Protein AF-A0A366M4L7-F1 (afdb_monomer_lite)

pLDDT: mean 91.95, std 8.33, range [40.25, 98.56]

Sequence (262 aa):
MVAEARAGWAGPILVEPFSAADLPDIAEQADGVVVGAAWMQDFRLVRAAAKLGLPVIVQRGPAATLEEWLAIADYCVAEGNDQVALCECGSRTPMPGGGITLDLAMAREARDRTGRPVLVALGRDAELAGAAVAAGADGLMLAPDAEREVVAAAREAAVVVGAMVRREDPATVAEARQVIDRVDAALATLLERRAELAGVVQRLKPVGGFAGRDMERERSLVAAMARRAPVLGADRLAPVMNAVIEAGLHLAEERRAGPDGG

Foldseek 3Di:
DLVVVVVVDPDFFEEEDPDLVCQVVCLVRGQAYECDLVNLPVLVSLLSRLLSLHAYEYEHHQPDDLVSSVVSQVSSVVSPHNNYEYEFEAHFDPDPPGDGDTDLVSQLVSCVVPVHQYEYEPAQNLVCLLVNVLSPHPYYHYHPPHDPVSVVSSVLSNLQSNLVRPDDDDPDPVSVVVNVVSVVSNVVVVLVVLLVVLLVVQVVDPDHAPVRDDVVVLLVVLQVVCVVVVVCHSVNVSVVSVVSNNVSRVVNVVVCVDPVND

Organism: NCBI:txid2248750

Radius of gyration: 24.19 Å; chains: 1; bounding box: 52×41×70 Å

Secondary structure (DSSP, 8-state):
-HHHHHHH--S--EE--SSGGGHHHHHHH-SEEEE-TTTTT-HHHHHHHHTT-S-EEEEPPTT--HHHHHHHHHHHHHTT---EEEEE--EE---TT--EE--HHHHHHHHHHH-S-EEEEEET-GGGHHHHHHTT-SEEEE-TT--HHHHHHHHHHHHHHHHHH------SHHHHHHHHHHHHHHHHHHHHHHHHHHHHHHHHSSS-TGGG--HHHHHHHHHHHHHH-TTTHHHHHHHHHHHHHHHHHHHHHHHHHSTT--

Structure (mmCIF, N/CA/C/O backbone):
data_AF-A0A366M4L7-F1
#
_entry.id   AF-A0A366M4L7-F1
#
loop_
_atom_site.group_PDB
_atom_site.id
_atom_site.type_symbol
_atom_site.label_atom_id
_atom_site.label_alt_id
_atom_site.label_comp_id
_atom_site.label_asym_id
_atom_site.label_entity_id
_atom_site.label_seq_id
_atom_site.pdbx_PDB_ins_code
_atom_site.Cartn_x
_atom_site.Cartn_y
_atom_site.Cartn_z
_atom_site.occupancy
_atom_site.B_iso_or_equiv
_atom_site.auth_seq_id
_atom_site.auth_comp_id
_atom_site.auth_asym_id
_atom_site.auth_atom_id
_atom_site.pdbx_PDB_model_num
ATOM 1 N N . MET A 1 1 ? 16.158 -19.639 -9.116 1.00 74.56 1 MET A N 1
ATOM 2 C CA . MET A 1 1 ? 15.581 -18.510 -8.353 1.00 74.56 1 MET A CA 1
ATOM 3 C C . MET A 1 1 ? 14.085 -18.349 -8.594 1.00 74.56 1 MET A C 1
ATOM 5 O O . MET A 1 1 ? 13.354 -18.442 -7.623 1.00 74.56 1 MET A O 1
ATOM 9 N N . VAL A 1 2 ? 13.590 -18.178 -9.830 1.00 83.75 2 VAL A N 1
ATOM 10 C CA . VAL A 1 2 ? 12.136 -17.995 -10.065 1.00 83.75 2 VAL A CA 1
ATOM 11 C C . VAL A 1 2 ? 11.307 -19.207 -9.619 1.00 83.75 2 VAL A C 1
ATOM 13 O O . VAL A 1 2 ? 10.337 -19.045 -8.886 1.00 83.75 2 VAL A O 1
ATOM 16 N N . ALA A 1 3 ? 11.731 -20.425 -9.971 1.00 82.19 3 ALA A N 1
ATOM 17 C CA . ALA A 1 3 ? 11.062 -21.656 -9.531 1.00 82.19 3 ALA A CA 1
ATOM 18 C C . ALA A 1 3 ? 11.003 -21.808 -7.996 1.00 82.19 3 ALA A C 1
ATOM 20 O O . ALA A 1 3 ? 10.016 -22.295 -7.454 1.00 82.19 3 ALA A O 1
ATOM 21 N N . GLU A 1 4 ? 12.045 -21.357 -7.295 1.00 84.19 4 GLU A N 1
ATOM 22 C CA . GLU A 1 4 ? 12.111 -21.381 -5.831 1.00 84.19 4 GLU A CA 1
ATOM 23 C C . GLU A 1 4 ? 11.169 -20.338 -5.217 1.00 84.19 4 GLU A C 1
ATOM 25 O O . GLU A 1 4 ? 10.390 -20.665 -4.324 1.00 84.19 4 GLU A O 1
ATOM 30 N N . ALA A 1 5 ? 11.153 -19.115 -5.757 1.00 85.75 5 ALA A N 1
ATOM 31 C CA . ALA A 1 5 ? 10.211 -18.076 -5.346 1.00 85.75 5 ALA A CA 1
ATOM 32 C C . ALA A 1 5 ? 8.751 -18.520 -5.549 1.00 85.75 5 ALA A C 1
ATOM 34 O O . ALA A 1 5 ? 7.915 -18.322 -4.669 1.00 85.75 5 ALA A O 1
ATOM 35 N N . ARG A 1 6 ? 8.454 -19.204 -6.661 1.00 87.50 6 ARG A N 1
ATOM 36 C CA . ARG A 1 6 ? 7.111 -19.713 -6.981 1.00 87.50 6 ARG A CA 1
ATOM 37 C C . A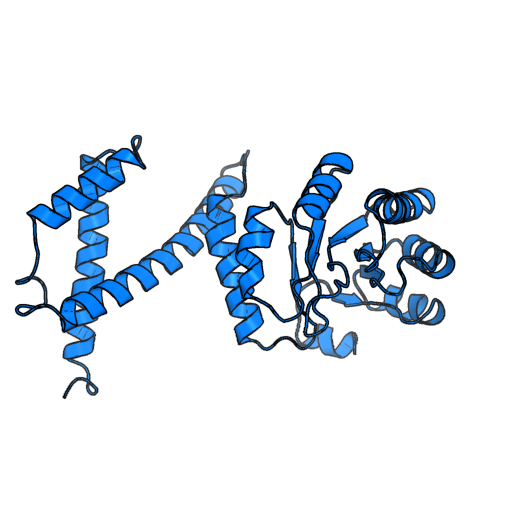RG A 1 6 ? 6.617 -20.784 -6.004 1.00 87.50 6 ARG A C 1
ATOM 39 O O . ARG A 1 6 ? 5.413 -20.923 -5.825 1.00 87.50 6 ARG A O 1
ATOM 46 N N . ALA A 1 7 ? 7.513 -21.503 -5.325 1.00 87.31 7 ALA A N 1
ATOM 47 C CA . ALA A 1 7 ? 7.128 -22.462 -4.287 1.00 87.31 7 ALA A CA 1
ATOM 48 C C . ALA A 1 7 ? 6.623 -21.782 -2.997 1.00 87.31 7 ALA A C 1
ATOM 50 O O . ALA A 1 7 ? 5.845 -22.381 -2.256 1.00 87.31 7 ALA A O 1
ATOM 51 N N . GLY A 1 8 ? 7.057 -20.545 -2.727 1.00 86.19 8 GLY A N 1
ATOM 52 C CA . GLY A 1 8 ? 6.710 -19.788 -1.519 1.00 86.19 8 GLY A CA 1
ATOM 53 C C . GLY A 1 8 ? 5.767 -18.601 -1.742 1.00 86.19 8 GLY A C 1
ATOM 54 O O . GLY A 1 8 ? 5.353 -17.974 -0.768 1.00 86.19 8 GLY A O 1
ATOM 55 N N . TRP A 1 9 ? 5.427 -18.275 -2.993 1.00 88.50 9 TRP A N 1
ATOM 56 C CA . TRP A 1 9 ? 4.662 -17.083 -3.357 1.00 88.50 9 TRP A CA 1
ATOM 57 C C . TRP A 1 9 ? 3.544 -17.410 -4.348 1.00 88.50 9 TRP A C 1
ATOM 59 O O . TRP A 1 9 ? 3.785 -17.963 -5.416 1.00 88.50 9 TRP A O 1
ATOM 69 N N . ALA A 1 10 ? 2.314 -17.034 -3.992 1.00 89.06 10 ALA A N 1
ATOM 70 C CA . ALA A 1 10 ? 1.123 -17.264 -4.814 1.00 89.06 10 ALA A CA 1
ATOM 71 C C . ALA A 1 10 ? 0.782 -16.090 -5.753 1.00 89.06 10 ALA A C 1
ATOM 73 O O . ALA A 1 10 ? -0.144 -16.198 -6.554 1.00 89.06 10 ALA A O 1
ATOM 74 N N . GLY A 1 11 ? 1.474 -14.956 -5.618 1.00 91.56 11 GLY A N 1
ATOM 75 C CA . GLY A 1 11 ? 1.265 -13.779 -6.458 1.00 91.56 11 GLY A CA 1
ATOM 76 C C . GLY A 1 11 ? 2.130 -13.784 -7.725 1.00 91.56 11 GLY A C 1
ATOM 77 O O . GLY A 1 11 ? 2.884 -14.730 -7.960 1.00 91.56 11 GLY A O 1
ATOM 78 N N . PRO A 1 12 ? 2.063 -12.703 -8.523 1.00 93.94 12 PRO A N 1
ATOM 79 C CA . PRO A 1 12 ? 2.920 -12.549 -9.692 1.00 93.94 12 PRO A CA 1
ATOM 80 C C . PRO A 1 12 ? 4.389 -12.414 -9.278 1.00 93.94 12 PRO A C 1
ATOM 82 O O . PRO A 1 12 ? 4.702 -11.809 -8.247 1.00 93.94 12 PRO A O 1
ATOM 85 N N . ILE A 1 13 ? 5.283 -12.958 -10.100 1.00 95.38 13 ILE A N 1
ATOM 86 C CA . ILE A 1 13 ? 6.734 -12.835 -9.968 1.00 95.38 13 ILE A CA 1
ATOM 87 C C . ILE A 1 13 ? 7.247 -11.967 -11.108 1.00 95.38 13 ILE A C 1
ATOM 89 O O . ILE A 1 13 ? 7.130 -12.334 -12.274 1.00 95.38 13 ILE A O 1
ATOM 93 N N . LEU A 1 14 ? 7.851 -10.833 -10.769 1.00 95.50 14 LEU A N 1
ATOM 94 C CA . LEU A 1 14 ? 8.506 -9.957 -11.732 1.00 95.50 14 LEU A CA 1
ATOM 95 C C . LEU A 1 14 ? 10.019 -10.061 -11.567 1.00 95.50 14 LEU A C 1
ATOM 97 O O . LEU A 1 14 ? 10.511 -10.176 -10.443 1.00 95.50 14 LEU A O 1
ATOM 101 N N . VAL A 1 15 ? 10.753 -10.023 -12.677 1.00 95.94 15 VAL A N 1
ATOM 102 C CA . VAL A 1 15 ? 12.211 -10.206 -12.680 1.00 95.94 15 VAL A CA 1
ATOM 103 C C . VAL A 1 15 ? 12.897 -9.029 -13.361 1.00 95.94 15 VAL A C 1
ATOM 105 O O . VAL A 1 15 ? 12.474 -8.582 -14.427 1.00 95.94 15 VAL A O 1
ATOM 108 N N . GLU A 1 16 ? 13.969 -8.535 -12.747 1.00 96.00 16 GLU A N 1
ATOM 109 C CA . GLU A 1 16 ? 14.885 -7.587 -13.379 1.00 96.00 16 GLU A CA 1
ATOM 110 C C . GLU A 1 16 ? 15.938 -8.355 -14.200 1.00 96.00 16 GLU A C 1
ATOM 112 O O . GLU A 1 16 ? 16.667 -9.170 -13.625 1.00 96.00 16 GLU A O 1
ATOM 117 N N . PRO A 1 17 ? 16.030 -8.139 -15.525 1.00 95.50 17 PRO A N 1
ATOM 118 C CA . PRO A 1 17 ? 17.075 -8.732 -16.346 1.00 95.50 17 PRO A CA 1
ATOM 119 C C . PRO A 1 17 ? 18.404 -8.012 -16.111 1.00 95.50 17 PRO A C 1
ATOM 121 O O . PRO A 1 17 ? 18.443 -6.792 -15.960 1.00 95.50 17 PRO A O 1
ATOM 124 N N . PHE A 1 18 ? 19.511 -8.750 -16.161 1.00 92.44 18 PHE A N 1
ATOM 125 C CA . PHE A 1 18 ? 20.846 -8.156 -16.215 1.00 92.44 18 PHE A CA 1
ATOM 126 C C . PHE A 1 18 ? 21.257 -7.849 -17.662 1.00 92.44 18 PHE A C 1
ATOM 128 O O . PHE A 1 18 ? 22.060 -6.958 -17.928 1.00 92.44 18 PHE A O 1
ATOM 135 N N . SER A 1 19 ? 20.723 -8.602 -18.623 1.00 93.50 19 SER A N 1
ATOM 136 C CA . SER A 1 19 ? 20.988 -8.422 -20.045 1.00 93.50 19 SER A CA 1
ATOM 137 C C . SER A 1 19 ? 19.854 -8.963 -20.916 1.00 93.50 19 SER A C 1
ATOM 139 O O . SER A 1 19 ? 18.971 -9.689 -20.462 1.00 93.50 19 SER A O 1
ATOM 141 N N . ALA A 1 20 ? 19.911 -8.672 -22.219 1.00 92.50 20 ALA A N 1
ATOM 142 C CA . ALA A 1 20 ? 18.934 -9.191 -23.175 1.00 92.50 20 ALA A CA 1
ATOM 143 C C . ALA A 1 20 ? 18.975 -10.727 -23.306 1.00 92.50 20 ALA A C 1
ATOM 145 O O . ALA A 1 20 ? 18.010 -11.317 -23.786 1.00 92.50 20 ALA A O 1
ATOM 146 N N . ALA A 1 21 ? 20.072 -11.369 -22.886 1.00 94.25 21 ALA A N 1
ATOM 147 C CA . ALA A 1 21 ? 20.204 -12.822 -22.900 1.00 94.25 21 ALA A CA 1
ATOM 148 C C . ALA A 1 21 ? 19.339 -13.511 -21.831 1.00 94.25 21 ALA A C 1
ATOM 150 O O . ALA A 1 21 ? 19.009 -14.677 -22.007 1.00 94.25 21 ALA A O 1
ATOM 151 N N . ASP A 1 22 ? 18.930 -12.793 -20.779 1.00 94.31 22 ASP A N 1
ATOM 152 C CA . ASP A 1 22 ? 18.096 -13.341 -19.699 1.00 94.31 22 ASP A CA 1
ATOM 153 C C . ASP A 1 22 ? 16.605 -13.368 -20.080 1.00 94.31 22 ASP A C 1
ATOM 155 O O . ASP A 1 22 ? 15.800 -14.070 -19.472 1.00 94.31 22 ASP A O 1
ATOM 159 N N . LEU A 1 23 ? 16.216 -12.582 -21.091 1.00 95.00 23 LEU A N 1
ATOM 160 C CA . LEU A 1 23 ? 14.820 -12.352 -21.459 1.00 95.00 23 LEU A CA 1
ATOM 161 C C . LEU A 1 23 ? 14.053 -13.614 -21.895 1.00 95.00 23 LEU A C 1
ATOM 163 O O . LEU A 1 23 ? 12.891 -13.718 -21.505 1.00 95.00 23 LEU A O 1
ATOM 167 N N . PRO A 1 24 ? 14.629 -14.570 -22.656 1.00 95.06 24 PRO A N 1
ATOM 168 C CA . PRO A 1 24 ? 13.932 -15.814 -22.987 1.00 95.06 24 PRO A CA 1
ATOM 169 C C . PRO A 1 24 ? 13.546 -16.627 -21.744 1.00 95.06 24 PRO A C 1
ATOM 171 O O . PRO A 1 24 ? 12.399 -17.049 -21.628 1.00 95.06 24 PRO A O 1
ATOM 174 N N . ASP A 1 25 ? 14.465 -16.773 -20.786 1.00 94.50 25 ASP A N 1
ATOM 175 C CA . ASP A 1 25 ? 14.214 -17.520 -19.548 1.00 94.50 25 ASP A CA 1
ATOM 176 C C . ASP A 1 25 ? 13.182 -16.804 -18.661 1.00 94.50 25 ASP A C 1
ATOM 178 O O . ASP A 1 25 ? 12.326 -17.444 -18.046 1.00 94.50 25 ASP A O 1
ATOM 182 N N . ILE A 1 26 ? 13.234 -15.466 -18.614 1.00 94.81 26 ILE A N 1
ATOM 183 C CA . ILE A 1 26 ? 12.239 -14.638 -17.918 1.00 94.81 26 ILE A CA 1
ATOM 184 C C . ILE A 1 26 ? 10.858 -14.814 -18.555 1.00 94.81 26 ILE A C 1
ATOM 186 O O . ILE A 1 26 ? 9.885 -14.985 -17.827 1.00 94.81 26 ILE A O 1
ATOM 190 N N . ALA A 1 27 ? 10.765 -14.824 -19.887 1.00 95.12 27 ALA A N 1
ATOM 191 C CA . ALA A 1 27 ? 9.501 -14.991 -20.601 1.00 95.12 27 ALA A CA 1
ATOM 192 C C . ALA A 1 27 ? 8.819 -16.339 -20.320 1.00 95.12 27 ALA A C 1
ATOM 194 O O . ALA A 1 27 ? 7.594 -16.425 -20.348 1.00 95.12 27 ALA A O 1
ATOM 195 N N . GLU A 1 28 ? 9.600 -17.385 -20.044 1.00 94.62 28 GLU A N 1
ATOM 196 C CA . GLU A 1 28 ? 9.074 -18.711 -19.717 1.00 94.62 28 GLU A CA 1
ATOM 197 C C . GLU A 1 28 ? 8.629 -18.833 -18.249 1.00 94.62 28 GLU A C 1
ATOM 199 O O . GLU A 1 28 ? 7.697 -19.576 -17.942 1.00 94.62 28 GLU A O 1
ATOM 204 N N . GLN A 1 29 ? 9.291 -18.127 -17.327 1.00 93.94 29 GLN A N 1
ATOM 205 C CA . GLN A 1 29 ? 9.167 -18.404 -15.890 1.00 93.94 29 GLN A CA 1
ATOM 206 C C . GLN A 1 29 ? 8.524 -17.282 -15.067 1.00 93.94 29 GLN A C 1
ATOM 208 O O . GLN A 1 29 ? 8.014 -17.558 -13.974 1.00 93.94 29 GLN A O 1
ATOM 213 N N . ALA A 1 30 ? 8.577 -16.035 -15.532 1.00 95.62 30 ALA A N 1
ATOM 214 C CA . ALA A 1 30 ? 8.111 -14.856 -14.810 1.00 95.62 30 ALA A CA 1
ATOM 215 C C . ALA A 1 30 ? 6.786 -14.325 -15.370 1.00 95.62 30 ALA A C 1
ATOM 217 O O . ALA A 1 30 ? 6.422 -14.558 -16.517 1.00 95.62 30 ALA A O 1
ATOM 218 N N . ASP A 1 31 ? 6.081 -13.567 -14.539 1.00 96.75 31 ASP A N 1
ATOM 219 C CA . ASP A 1 31 ? 4.801 -12.940 -14.864 1.00 96.75 31 ASP A CA 1
ATOM 220 C C . ASP A 1 31 ? 4.979 -11.484 -15.342 1.00 96.75 31 ASP A C 1
ATOM 222 O O . ASP A 1 31 ? 4.011 -10.829 -15.715 1.00 96.75 31 ASP A O 1
ATOM 226 N N . GLY A 1 32 ? 6.208 -10.956 -15.310 1.00 97.06 32 GLY A N 1
ATOM 227 C CA . GLY A 1 32 ? 6.523 -9.579 -15.684 1.00 97.06 32 GLY A CA 1
ATOM 228 C C . GLY A 1 32 ? 8.014 -9.257 -15.617 1.00 97.06 32 GLY A C 1
ATOM 229 O O . GLY A 1 32 ? 8.816 -10.012 -15.059 1.00 97.06 32 GLY A O 1
ATOM 230 N N . VAL A 1 33 ? 8.380 -8.099 -16.160 1.00 97.94 33 VAL A N 1
ATOM 231 C CA . VAL A 1 33 ? 9.757 -7.598 -16.213 1.00 97.94 33 VAL A CA 1
ATOM 232 C C . VAL A 1 33 ? 9.870 -6.295 -15.433 1.00 97.94 33 VAL A C 1
ATOM 234 O O . VAL A 1 33 ? 9.020 -5.414 -15.546 1.00 97.94 33 VAL A O 1
ATOM 237 N N . VAL A 1 34 ? 10.950 -6.136 -14.675 1.00 97.75 34 VAL A N 1
ATOM 238 C CA . VAL A 1 34 ? 11.338 -4.844 -14.102 1.00 97.75 34 VAL A CA 1
ATOM 239 C C . VAL A 1 34 ? 12.515 -4.305 -14.902 1.00 97.75 34 VAL A C 1
ATOM 241 O O . VAL A 1 34 ? 13.613 -4.841 -14.835 1.00 97.75 34 VAL A O 1
ATOM 244 N N . VAL A 1 35 ? 12.314 -3.229 -15.657 1.00 97.62 35 VAL A N 1
ATOM 245 C CA . VAL A 1 35 ? 13.426 -2.440 -16.193 1.00 97.62 35 VAL A CA 1
ATOM 246 C C . VAL A 1 35 ? 13.954 -1.593 -15.041 1.00 97.62 35 VAL A C 1
ATOM 248 O O . VAL A 1 35 ? 13.382 -0.552 -14.708 1.00 97.62 35 VAL A O 1
ATOM 251 N N . GLY A 1 36 ? 15.015 -2.082 -14.400 1.00 95.81 36 GLY A N 1
ATOM 252 C CA . GLY A 1 36 ? 15.644 -1.408 -13.270 1.00 95.81 36 GLY A CA 1
ATOM 253 C C . GLY A 1 36 ? 16.221 -0.038 -13.633 1.00 95.81 36 GLY A C 1
ATOM 254 O O . GLY A 1 36 ? 16.539 0.243 -14.791 1.00 95.81 36 GLY A O 1
ATOM 255 N N . ALA A 1 37 ? 16.404 0.821 -12.629 1.00 94.25 37 ALA A N 1
ATOM 256 C CA . ALA A 1 37 ? 16.848 2.206 -12.820 1.00 94.25 37 ALA A CA 1
ATOM 257 C C . ALA A 1 37 ? 18.198 2.323 -13.562 1.00 94.25 37 ALA A C 1
ATOM 259 O O . ALA A 1 37 ? 18.440 3.304 -14.268 1.00 94.25 37 ALA A O 1
ATOM 260 N N . ALA A 1 38 ? 19.075 1.320 -13.422 1.00 93.00 38 ALA A N 1
ATOM 261 C CA . ALA A 1 38 ? 20.357 1.242 -14.128 1.00 93.00 38 ALA A CA 1
ATOM 262 C C . ALA A 1 38 ? 20.202 0.940 -15.629 1.00 93.00 38 ALA A C 1
ATOM 264 O O . ALA A 1 38 ? 21.040 1.350 -16.431 1.00 93.00 38 ALA A O 1
ATOM 265 N N . TRP A 1 39 ? 19.116 0.263 -16.003 1.00 95.62 39 TRP A N 1
ATOM 266 C CA . TRP A 1 39 ? 18.836 -0.197 -17.359 1.00 95.62 39 TRP A CA 1
ATOM 267 C C . TRP A 1 39 ? 17.887 0.712 -18.133 1.00 95.62 39 TRP A C 1
ATOM 269 O O . TRP A 1 39 ? 17.694 0.512 -19.327 1.00 95.62 39 TRP A O 1
ATOM 279 N N . MET A 1 40 ? 17.313 1.727 -17.480 1.00 95.94 40 MET A N 1
ATOM 280 C CA . MET A 1 40 ? 16.316 2.627 -18.070 1.00 95.94 40 MET A CA 1
ATOM 281 C C . MET A 1 40 ? 16.781 3.250 -19.401 1.00 95.94 40 MET A C 1
ATOM 283 O O . MET A 1 40 ? 15.972 3.477 -20.292 1.00 95.94 40 MET A O 1
ATOM 287 N N . GLN A 1 41 ? 18.085 3.515 -19.541 1.00 94.06 41 GLN A N 1
ATOM 288 C CA . GLN A 1 41 ? 18.696 4.109 -20.740 1.00 94.06 41 GLN A CA 1
ATOM 289 C C . GLN A 1 41 ? 19.274 3.068 -21.722 1.00 94.06 41 GLN A C 1
ATOM 291 O O . GLN A 1 41 ? 19.805 3.435 -22.771 1.00 94.06 41 GLN A O 1
ATOM 296 N N . ASP A 1 42 ? 19.175 1.768 -21.427 1.00 95.94 42 ASP A N 1
ATOM 297 C CA . ASP A 1 42 ? 19.510 0.713 -22.385 1.00 95.94 42 ASP A CA 1
ATOM 298 C C . ASP A 1 42 ? 18.310 0.450 -23.304 1.00 95.94 42 ASP A C 1
ATOM 300 O O . ASP A 1 42 ? 17.523 -0.479 -23.117 1.00 95.94 42 ASP A O 1
ATOM 304 N N . PHE A 1 43 ? 18.178 1.273 -24.345 1.00 95.06 43 PHE A N 1
ATOM 305 C CA . PHE A 1 43 ? 17.082 1.163 -25.312 1.00 95.06 43 PHE A CA 1
ATOM 306 C C . PHE A 1 43 ? 17.004 -0.209 -25.994 1.00 95.06 43 PHE A C 1
ATOM 308 O O . PHE A 1 43 ? 15.925 -0.614 -26.426 1.00 95.06 43 PHE A O 1
ATOM 315 N N . ARG A 1 44 ? 18.120 -0.946 -26.110 1.00 95.88 44 ARG A N 1
ATOM 316 C CA . ARG A 1 44 ? 18.104 -2.291 -26.704 1.00 95.88 44 ARG A CA 1
ATOM 317 C C . ARG A 1 44 ? 17.458 -3.284 -25.750 1.00 95.88 44 ARG A C 1
ATOM 319 O O . ARG A 1 44 ? 16.634 -4.079 -26.200 1.00 95.88 44 ARG A O 1
ATOM 326 N N . LEU A 1 45 ? 17.800 -3.214 -24.464 1.00 96.94 45 LEU A N 1
ATOM 327 C CA . LEU A 1 45 ? 17.175 -4.041 -23.440 1.00 96.94 45 LEU A CA 1
ATOM 328 C C . LEU A 1 45 ? 15.698 -3.691 -23.268 1.00 96.94 45 LEU A C 1
ATOM 330 O O . LEU A 1 45 ? 14.868 -4.593 -23.308 1.00 96.94 45 LEU A O 1
ATOM 334 N N . VAL A 1 46 ? 15.363 -2.401 -23.166 1.00 97.25 46 VAL A N 1
ATOM 335 C CA . VAL A 1 46 ? 13.972 -1.928 -23.055 1.00 97.25 46 VAL A CA 1
ATOM 336 C C . VAL A 1 46 ? 13.137 -2.431 -24.228 1.00 97.25 46 VAL A C 1
ATOM 338 O O . VAL A 1 46 ? 12.073 -3.011 -24.027 1.00 97.25 46 VAL A O 1
ATOM 341 N N . ARG A 1 47 ? 13.640 -2.281 -25.459 1.00 96.62 47 ARG A N 1
ATOM 342 C CA . ARG A 1 47 ? 12.971 -2.786 -26.661 1.00 96.62 47 ARG A CA 1
ATOM 343 C C . ARG A 1 47 ? 12.718 -4.287 -26.589 1.00 96.62 47 ARG A C 1
ATOM 345 O O . ARG A 1 47 ? 11.640 -4.754 -26.946 1.00 96.62 47 ARG A O 1
ATOM 352 N N . ALA A 1 48 ? 13.740 -5.046 -26.206 1.00 97.06 48 ALA A N 1
ATOM 353 C CA . ALA A 1 48 ? 13.651 -6.494 -26.142 1.00 97.06 48 ALA A CA 1
ATOM 354 C C . ALA A 1 48 ? 12.676 -6.944 -25.041 1.00 97.06 48 ALA A C 1
ATOM 356 O O . ALA A 1 48 ? 11.865 -7.829 -25.294 1.00 97.06 48 ALA A O 1
ATOM 357 N N . ALA A 1 49 ? 12.691 -6.286 -23.878 1.00 97.38 49 ALA A N 1
ATOM 358 C CA . ALA A 1 49 ? 11.749 -6.517 -22.788 1.00 97.38 49 ALA A CA 1
ATOM 359 C C . ALA A 1 49 ? 10.304 -6.192 -23.199 1.00 97.38 49 ALA A C 1
ATOM 361 O O . ALA A 1 49 ? 9.410 -7.004 -22.977 1.00 97.38 49 ALA A O 1
ATOM 362 N N . ALA A 1 50 ? 10.074 -5.058 -23.870 1.00 97.25 50 ALA A N 1
ATOM 363 C CA . ALA A 1 50 ? 8.752 -4.680 -24.369 1.00 97.25 50 ALA A CA 1
ATOM 364 C C . ALA A 1 50 ? 8.181 -5.749 -25.316 1.00 97.25 50 ALA A C 1
ATOM 366 O O . ALA A 1 50 ? 7.031 -6.158 -25.170 1.00 97.25 50 ALA A O 1
ATOM 367 N N . LYS A 1 51 ? 9.010 -6.279 -26.223 1.00 96.75 51 LYS A N 1
ATOM 368 C CA . LYS A 1 51 ? 8.619 -7.311 -27.196 1.00 96.75 51 LYS A CA 1
ATOM 369 C C . LYS A 1 51 ? 8.299 -8.682 -26.604 1.00 96.75 51 LYS A C 1
ATOM 371 O O . LYS A 1 51 ? 7.800 -9.528 -27.342 1.00 96.75 51 LYS A O 1
ATOM 376 N N . LEU A 1 52 ? 8.556 -8.915 -25.315 1.00 95.94 52 LEU A N 1
ATOM 377 C CA . LEU A 1 52 ? 8.126 -10.149 -24.653 1.00 95.94 52 LEU A CA 1
ATOM 378 C C . LEU A 1 52 ? 6.602 -10.235 -24.503 1.00 95.94 52 LEU A C 1
ATOM 380 O O . LEU A 1 52 ? 6.077 -11.331 -24.342 1.00 95.94 52 LEU A O 1
ATOM 384 N N . GLY A 1 53 ? 5.893 -9.099 -24.538 1.00 94.12 53 GLY A N 1
ATOM 385 C CA . GLY A 1 53 ? 4.447 -9.053 -24.298 1.00 94.12 53 GLY A CA 1
ATOM 386 C C . GLY A 1 53 ? 4.046 -9.310 -22.839 1.00 94.12 53 GLY A C 1
ATOM 387 O O . GLY A 1 53 ? 2.872 -9.543 -22.569 1.00 94.12 53 GLY A O 1
ATOM 388 N N . LEU A 1 54 ? 5.009 -9.277 -21.912 1.00 97.56 54 LEU A N 1
ATOM 389 C CA . LEU A 1 54 ? 4.772 -9.329 -20.469 1.00 97.56 54 LEU A CA 1
ATOM 390 C C . LEU A 1 54 ? 4.610 -7.914 -19.886 1.00 97.56 54 LEU A C 1
ATOM 392 O O . LEU A 1 54 ? 5.211 -6.981 -20.425 1.00 97.56 54 LEU A O 1
ATOM 396 N N . PRO A 1 55 ? 3.896 -7.739 -18.758 1.00 98.12 55 PRO A N 1
ATOM 397 C CA . PRO A 1 55 ? 3.877 -6.482 -18.018 1.00 98.12 55 PRO A CA 1
ATOM 398 C C . PRO A 1 55 ? 5.286 -5.968 -17.701 1.00 98.12 55 PRO A C 1
ATOM 400 O O . PRO A 1 55 ? 6.142 -6.733 -17.250 1.00 98.12 55 PRO A O 1
ATOM 403 N N . VAL A 1 56 ? 5.521 -4.668 -17.895 1.00 98.31 56 VAL A N 1
ATOM 404 C CA . VAL A 1 56 ? 6.818 -4.020 -17.648 1.00 98.31 56 VAL A CA 1
ATOM 405 C C . VAL A 1 56 ? 6.680 -2.928 -16.593 1.00 98.31 56 VAL A C 1
ATOM 407 O O . VAL A 1 56 ? 5.895 -1.996 -16.751 1.00 98.31 56 VAL A O 1
ATOM 410 N N . ILE A 1 57 ? 7.495 -2.996 -15.540 1.00 98.44 57 ILE A N 1
ATOM 411 C CA . ILE A 1 57 ? 7.713 -1.873 -14.624 1.00 98.44 57 ILE A CA 1
ATOM 412 C C . ILE A 1 57 ? 8.977 -1.133 -15.050 1.00 98.44 57 ILE A C 1
ATOM 414 O O . ILE A 1 57 ? 10.053 -1.724 -15.069 1.00 98.44 57 ILE A O 1
ATOM 418 N N . VAL A 1 58 ? 8.869 0.161 -15.342 1.00 98.19 58 VAL A N 1
ATOM 419 C CA . VAL A 1 58 ? 10.019 1.019 -15.659 1.00 98.19 58 VAL A CA 1
ATOM 420 C C . VAL A 1 58 ? 10.391 1.849 -14.436 1.00 98.19 58 VAL A C 1
ATOM 422 O O . VAL A 1 58 ? 9.691 2.802 -14.078 1.00 98.19 58 VAL A O 1
ATOM 425 N N . GLN A 1 59 ? 11.511 1.508 -13.804 1.00 97.81 59 GLN A N 1
ATOM 426 C CA . GLN A 1 59 ? 12.084 2.308 -12.726 1.00 97.81 59 GLN A CA 1
ATOM 427 C C . GLN A 1 59 ? 12.751 3.570 -13.276 1.00 97.81 59 GLN A C 1
ATOM 429 O O . GLN A 1 59 ? 13.483 3.515 -14.268 1.00 97.81 59 GLN A O 1
ATOM 434 N N . ARG A 1 60 ? 12.538 4.713 -12.616 1.00 97.25 60 ARG A N 1
ATOM 435 C CA . ARG A 1 60 ? 13.201 5.960 -13.005 1.00 97.25 60 ARG A CA 1
ATOM 436 C C . ARG A 1 60 ? 14.699 5.887 -12.712 1.00 97.25 60 ARG A C 1
ATOM 438 O O . ARG A 1 60 ? 15.118 5.586 -11.595 1.00 97.25 60 ARG A O 1
ATOM 445 N N . GLY A 1 61 ? 15.515 6.233 -13.704 1.00 95.00 61 GLY A N 1
ATOM 446 C CA . GLY A 1 61 ? 16.952 6.420 -13.529 1.00 95.00 61 GLY A CA 1
ATOM 447 C C . GLY A 1 61 ? 17.259 7.568 -12.550 1.00 95.00 61 GLY A C 1
ATOM 448 O O . GLY A 1 61 ? 16.590 8.599 -12.586 1.00 95.00 61 GLY A O 1
ATOM 449 N N . PRO A 1 62 ? 18.319 7.478 -11.726 1.00 91.12 62 PRO A N 1
ATOM 450 C CA . PRO A 1 62 ? 18.570 8.412 -10.616 1.00 91.12 62 PRO A CA 1
ATOM 451 C C . PRO A 1 62 ? 18.899 9.856 -11.030 1.00 91.12 62 PRO A C 1
ATOM 453 O O . PRO A 1 62 ? 19.015 10.728 -10.172 1.00 91.12 62 PRO A O 1
ATOM 456 N N . ALA A 1 63 ? 19.111 10.104 -12.322 1.00 90.69 63 ALA A N 1
ATOM 457 C CA . ALA A 1 63 ? 19.336 11.428 -12.900 1.00 90.69 63 ALA A CA 1
ATOM 458 C C . ALA A 1 63 ? 18.348 11.748 -14.035 1.00 90.69 63 ALA A C 1
ATOM 460 O O . ALA A 1 63 ? 18.491 12.778 -14.685 1.00 90.69 63 ALA A O 1
ATOM 461 N N . ALA A 1 64 ? 17.380 10.862 -14.291 1.00 94.75 64 ALA A N 1
ATOM 462 C CA . ALA A 1 64 ? 16.442 11.023 -15.387 1.00 94.75 64 ALA A CA 1
ATOM 463 C C . ALA A 1 64 ? 15.408 12.098 -15.059 1.00 94.75 64 ALA A C 1
ATOM 465 O O . ALA A 1 64 ? 14.863 12.137 -13.953 1.00 94.75 64 ALA A O 1
ATOM 466 N N . THR A 1 65 ? 15.113 12.941 -16.034 1.00 96.00 65 THR A N 1
ATOM 467 C CA . THR A 1 65 ? 13.973 13.857 -15.983 1.00 96.00 65 THR A CA 1
ATOM 468 C C . THR A 1 65 ? 12.657 13.086 -16.106 1.00 96.00 65 THR A C 1
ATOM 470 O O . THR A 1 65 ? 12.635 11.920 -16.514 1.00 96.00 65 THR A O 1
ATOM 473 N N . LEU A 1 66 ? 11.543 13.742 -15.774 1.00 96.88 66 LEU A N 1
ATOM 474 C CA . LEU A 1 66 ? 10.216 13.169 -15.984 1.00 96.88 66 LEU A CA 1
ATOM 475 C C . LEU A 1 66 ? 10.004 12.833 -17.468 1.00 96.88 66 LEU A C 1
ATOM 477 O O . LEU A 1 66 ? 9.554 11.742 -17.791 1.00 96.88 66 LEU A O 1
ATOM 481 N N . GLU A 1 67 ? 10.377 13.734 -18.373 1.00 98.00 67 GLU A N 1
ATOM 482 C CA . GLU A 1 67 ? 10.233 13.567 -19.821 1.00 98.00 67 GLU A CA 1
ATOM 483 C C . GLU A 1 67 ? 11.002 12.349 -20.337 1.00 98.00 67 GLU A C 1
ATOM 485 O O . GLU A 1 67 ? 10.453 11.560 -21.103 1.00 98.00 67 GLU A O 1
ATOM 490 N N . GLU A 1 68 ? 12.247 12.166 -19.894 1.00 97.69 68 GLU A N 1
ATOM 491 C CA . GLU A 1 68 ? 13.059 11.001 -20.263 1.00 97.69 68 GLU A CA 1
ATOM 492 C C . GLU A 1 68 ? 12.444 9.704 -19.744 1.00 97.69 68 GLU A C 1
ATOM 494 O O . GLU A 1 68 ? 12.420 8.705 -20.455 1.00 97.69 68 GLU A O 1
ATOM 499 N N . TRP A 1 69 ? 11.923 9.713 -18.519 1.00 98.00 69 TRP A N 1
ATOM 500 C CA . TRP A 1 69 ? 11.287 8.542 -17.932 1.00 98.00 69 TRP A CA 1
ATOM 501 C C . TRP A 1 69 ? 9.986 8.160 -18.648 1.00 98.00 69 TRP A C 1
ATOM 503 O O . TRP A 1 69 ? 9.796 6.995 -19.002 1.00 98.00 69 TRP A O 1
ATOM 513 N N . LEU A 1 70 ? 9.120 9.138 -18.931 1.00 97.88 70 LEU A N 1
ATOM 514 C CA . LEU A 1 70 ? 7.880 8.912 -19.675 1.00 97.88 70 LEU A CA 1
ATOM 515 C C . LEU A 1 70 ? 8.155 8.455 -21.113 1.00 97.88 70 LEU A C 1
ATOM 517 O O . LEU A 1 70 ? 7.464 7.568 -21.610 1.00 97.88 70 LEU A O 1
ATOM 521 N N . ALA A 1 71 ? 9.205 8.980 -21.751 1.00 97.62 71 ALA A N 1
ATOM 522 C CA . ALA A 1 71 ? 9.602 8.559 -23.091 1.00 97.62 71 ALA A CA 1
ATOM 523 C C . ALA A 1 71 ? 9.968 7.068 -23.159 1.00 97.62 71 ALA A C 1
ATOM 525 O O . ALA A 1 71 ? 9.695 6.425 -24.170 1.00 97.62 71 ALA A O 1
ATOM 526 N N . ILE A 1 72 ? 10.540 6.490 -22.096 1.00 97.94 72 ILE A N 1
ATOM 527 C CA . ILE A 1 72 ? 10.827 5.047 -22.037 1.00 97.94 72 ILE A CA 1
ATOM 528 C C . ILE A 1 72 ? 9.537 4.229 -21.980 1.00 97.94 72 ILE A C 1
ATOM 530 O O . ILE A 1 72 ? 9.428 3.208 -22.658 1.00 97.94 72 ILE A O 1
ATOM 534 N N . ALA A 1 73 ? 8.536 4.689 -21.229 1.00 96.31 73 ALA A N 1
ATOM 535 C CA . ALA A 1 73 ? 7.239 4.023 -21.196 1.00 96.31 73 ALA A CA 1
ATOM 536 C C . ALA A 1 73 ? 6.521 4.101 -22.550 1.00 96.31 73 ALA A C 1
ATOM 538 O O . ALA A 1 73 ? 6.017 3.088 -23.031 1.00 96.31 73 ALA A O 1
ATOM 539 N N . ASP A 1 74 ? 6.529 5.265 -23.200 1.00 96.31 74 ASP A N 1
ATOM 540 C CA . ASP A 1 74 ? 5.975 5.427 -24.549 1.00 96.31 74 ASP A CA 1
ATOM 541 C C . ASP A 1 74 ? 6.750 4.605 -25.588 1.00 96.31 74 ASP A C 1
ATOM 543 O O . ASP A 1 74 ? 6.159 4.080 -26.533 1.00 96.31 74 ASP A O 1
ATOM 547 N N . TYR A 1 75 ? 8.057 4.419 -25.389 1.00 97.06 75 TYR A N 1
ATOM 548 C CA . TYR A 1 75 ? 8.871 3.548 -26.229 1.00 97.06 75 TYR A CA 1
ATOM 549 C C . TYR A 1 75 ? 8.448 2.076 -26.120 1.00 97.06 75 TYR A C 1
ATOM 551 O O . TYR A 1 75 ? 8.321 1.407 -27.145 1.00 97.06 75 TYR A O 1
ATOM 559 N N . CYS A 1 76 ? 8.139 1.579 -24.916 1.00 97.19 76 CYS A N 1
ATOM 560 C CA . C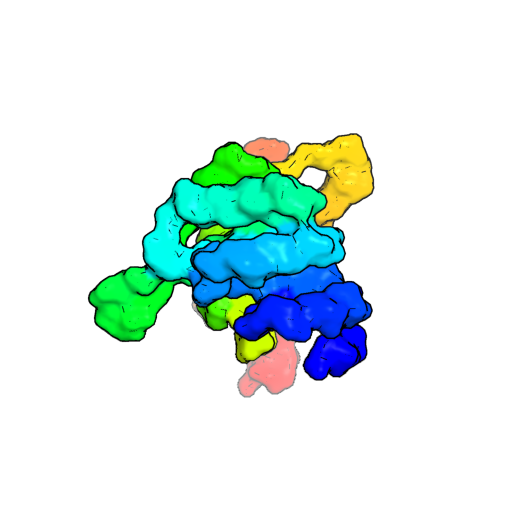YS A 1 76 ? 7.553 0.244 -24.744 1.00 97.19 76 CYS A CA 1
ATOM 561 C C . CYS A 1 76 ? 6.224 0.094 -25.508 1.00 97.19 76 CYS A C 1
ATOM 563 O O . CYS A 1 76 ? 6.032 -0.904 -26.207 1.00 97.19 76 CYS A O 1
ATOM 565 N N . VAL A 1 77 ? 5.349 1.109 -25.450 1.00 96.31 77 VAL A N 1
ATOM 566 C CA . VAL A 1 77 ? 4.077 1.114 -26.199 1.00 96.31 77 VAL A CA 1
ATOM 567 C C . VAL A 1 77 ? 4.321 1.092 -27.705 1.00 96.31 77 VAL A C 1
ATOM 569 O O . VAL A 1 77 ? 3.694 0.313 -28.421 1.00 96.31 77 VAL A O 1
ATOM 572 N N . ALA A 1 78 ? 5.261 1.901 -28.197 1.00 96.81 78 ALA A N 1
ATOM 573 C CA . ALA A 1 78 ? 5.617 1.947 -29.612 1.00 96.81 78 ALA A CA 1
ATOM 574 C C . ALA A 1 78 ? 6.185 0.613 -30.132 1.00 96.81 78 ALA A C 1
ATOM 576 O O . ALA A 1 78 ? 6.024 0.290 -31.309 1.00 96.81 78 ALA A O 1
ATOM 577 N N . GLU A 1 79 ? 6.819 -0.180 -29.265 1.00 97.38 79 GLU A N 1
ATOM 578 C CA . GLU A 1 79 ? 7.301 -1.529 -29.583 1.00 97.38 79 GLU A CA 1
ATOM 579 C C . GLU A 1 79 ? 6.234 -2.623 -29.372 1.00 97.38 79 GLU A C 1
ATOM 581 O O . GLU A 1 79 ? 6.523 -3.802 -29.585 1.00 97.38 79 GLU A O 1
ATOM 586 N N . GLY A 1 80 ? 4.997 -2.238 -29.034 1.00 96.25 80 GLY A N 1
ATOM 587 C CA . GLY A 1 80 ? 3.819 -3.108 -29.023 1.00 96.25 80 GLY A CA 1
ATOM 588 C C . GLY A 1 80 ? 3.352 -3.577 -27.644 1.00 96.25 80 GLY A C 1
ATOM 589 O O . GLY A 1 80 ? 2.561 -4.514 -27.587 1.00 96.25 80 GLY A O 1
ATOM 590 N N . ASN A 1 81 ? 3.822 -2.964 -26.552 1.00 97.50 81 ASN A N 1
ATOM 591 C CA . ASN A 1 81 ? 3.450 -3.350 -25.190 1.00 97.50 81 ASN A CA 1
ATOM 592 C C . ASN A 1 81 ? 2.891 -2.166 -24.392 1.00 97.50 81 ASN A C 1
ATOM 594 O O . ASN A 1 81 ? 3.624 -1.259 -24.001 1.00 97.50 81 ASN A O 1
ATOM 598 N N . ASP A 1 82 ? 1.583 -2.188 -24.145 1.00 96.06 82 ASP A N 1
ATOM 599 C CA . ASP A 1 82 ? 0.845 -1.175 -23.387 1.00 96.06 82 ASP A CA 1
ATOM 600 C C . ASP A 1 82 ? 0.723 -1.485 -21.885 1.00 96.06 82 ASP A C 1
ATOM 602 O O . ASP A 1 82 ? 0.272 -0.637 -21.112 1.00 96.06 82 ASP A O 1
ATOM 606 N N . GLN A 1 83 ? 1.193 -2.654 -21.445 1.00 97.50 83 GLN A N 1
ATOM 607 C CA . GLN A 1 83 ? 1.152 -3.110 -20.056 1.00 97.50 83 GLN A CA 1
ATOM 608 C C . GLN A 1 83 ? 2.322 -2.533 -19.251 1.00 97.50 83 GLN A C 1
ATOM 610 O O . GLN A 1 83 ? 3.146 -3.259 -18.693 1.00 97.50 83 GLN A O 1
ATOM 615 N N . VAL A 1 84 ? 2.413 -1.203 -19.211 1.00 97.94 84 VAL A N 1
ATOM 616 C CA . VAL A 1 84 ? 3.541 -0.488 -18.608 1.00 97.94 84 VAL A CA 1
ATOM 617 C C . VAL A 1 84 ? 3.111 0.229 -17.335 1.00 97.94 84 VAL A C 1
ATOM 619 O O . VAL A 1 84 ? 2.231 1.090 -17.358 1.00 97.94 84 VAL A O 1
ATOM 622 N N . ALA A 1 85 ? 3.791 -0.084 -16.235 1.00 98.38 85 ALA A N 1
ATOM 623 C CA . ALA A 1 85 ? 3.731 0.675 -14.995 1.00 98.38 85 ALA A CA 1
ATOM 624 C C . ALA A 1 85 ? 5.051 1.418 -14.760 1.00 98.38 85 ALA A C 1
ATOM 626 O O . ALA A 1 85 ? 6.123 1.016 -15.214 1.00 98.38 85 ALA A O 1
ATOM 627 N N . LEU A 1 86 ? 4.970 2.520 -14.031 1.00 98.56 86 LEU A N 1
ATOM 628 C CA . LEU A 1 86 ? 6.102 3.375 -13.700 1.00 98.56 86 LEU A CA 1
ATOM 629 C C . LEU A 1 86 ? 6.493 3.147 -12.237 1.00 98.56 86 LEU A C 1
ATOM 631 O O . LEU A 1 86 ? 5.621 2.947 -11.399 1.00 98.56 86 LEU A O 1
ATOM 635 N N . CYS A 1 87 ? 7.780 3.183 -11.897 1.00 98.38 87 CYS A N 1
ATOM 636 C CA . CYS A 1 87 ? 8.233 3.204 -10.505 1.00 98.38 87 CYS A CA 1
ATOM 637 C C . CYS A 1 87 ? 9.223 4.349 -10.210 1.00 98.38 87 CYS A C 1
ATOM 639 O O . CYS A 1 87 ? 10.314 4.394 -10.778 1.00 98.38 87 CYS A O 1
ATOM 641 N N . GLU A 1 88 ? 8.847 5.275 -9.323 1.00 97.75 88 GLU A N 1
ATOM 642 C CA . GLU A 1 88 ? 9.746 6.328 -8.837 1.00 97.75 88 GLU A CA 1
ATOM 643 C C . GLU A 1 88 ? 10.732 5.740 -7.825 1.00 97.75 88 GLU A C 1
ATOM 645 O O . GLU A 1 88 ? 10.320 5.207 -6.795 1.00 97.75 88 GLU A O 1
ATOM 650 N N . CYS A 1 89 ? 12.031 5.849 -8.107 1.00 93.31 89 CYS A N 1
ATOM 651 C CA . CYS A 1 89 ? 13.093 5.248 -7.289 1.00 93.31 89 CYS A CA 1
ATOM 652 C C . CYS A 1 89 ? 14.028 6.271 -6.639 1.00 93.31 89 CYS A C 1
ATOM 654 O O . CYS A 1 89 ? 14.993 5.886 -5.982 1.00 93.31 89 CYS A O 1
ATOM 656 N N . GLY A 1 90 ? 13.731 7.561 -6.803 1.00 90.38 90 GLY A N 1
ATOM 657 C CA . GLY A 1 90 ? 14.479 8.669 -6.235 1.00 90.38 90 GLY A CA 1
ATOM 658 C C . GLY A 1 90 ? 15.770 9.021 -6.971 1.00 90.38 90 GLY A C 1
ATOM 659 O O . GLY A 1 90 ? 16.314 8.274 -7.783 1.00 90.38 90 GLY A O 1
ATOM 660 N N . SER A 1 91 ? 16.262 10.219 -6.672 1.00 87.38 91 SER A N 1
ATOM 661 C CA . SER A 1 91 ? 17.489 10.774 -7.240 1.00 87.38 91 SER A CA 1
ATOM 662 C C . SER A 1 91 ? 18.633 10.706 -6.237 1.00 87.38 91 SER A C 1
ATOM 664 O O . SER A 1 91 ? 18.429 10.881 -5.033 1.00 87.38 91 SER A O 1
ATOM 666 N N . ARG A 1 92 ? 19.864 10.532 -6.730 1.00 81.19 92 ARG A N 1
ATOM 667 C CA . ARG A 1 92 ? 21.059 10.735 -5.898 1.00 81.19 92 ARG A CA 1
ATOM 668 C C . ARG A 1 92 ? 21.198 12.220 -5.587 1.00 81.19 92 ARG A C 1
ATOM 670 O O . ARG A 1 92 ? 21.280 13.031 -6.507 1.00 81.19 92 ARG A O 1
ATOM 677 N N . THR A 1 93 ? 21.263 12.571 -4.309 1.00 72.38 93 THR A N 1
ATOM 678 C CA . THR A 1 93 ? 21.481 13.953 -3.870 1.00 72.38 93 THR A CA 1
ATOM 679 C C . THR A 1 93 ? 22.815 14.081 -3.135 1.00 72.38 93 THR A C 1
ATOM 681 O O . THR A 1 93 ? 23.298 13.110 -2.550 1.00 72.38 93 THR A O 1
ATOM 684 N N . PRO A 1 94 ? 23.452 15.268 -3.138 1.00 69.81 94 PRO A N 1
ATOM 685 C CA . PRO A 1 94 ? 24.731 15.496 -2.459 1.00 69.81 94 PRO A CA 1
ATOM 686 C C . PRO A 1 94 ? 24.593 15.579 -0.926 1.00 69.81 94 PRO A C 1
ATOM 688 O O . PRO A 1 94 ? 25.411 16.209 -0.257 1.00 69.81 94 PRO A O 1
ATOM 691 N N . MET A 1 95 ? 23.551 14.973 -0.352 1.00 68.69 95 MET A N 1
ATOM 692 C CA . MET A 1 95 ? 23.356 14.942 1.090 1.00 68.69 95 MET A CA 1
ATOM 693 C C . MET A 1 95 ? 24.492 14.165 1.777 1.00 68.69 95 MET A C 1
ATOM 695 O O . MET A 1 95 ? 24.921 13.123 1.264 1.00 68.69 95 MET A O 1
ATOM 699 N N . PRO A 1 96 ? 24.968 14.624 2.952 1.00 60.00 96 PRO A N 1
ATOM 700 C CA . PRO A 1 96 ? 25.911 13.858 3.759 1.00 60.00 96 PRO A CA 1
ATOM 701 C C . PRO A 1 96 ? 25.343 12.459 4.037 1.00 60.00 96 PRO A C 1
ATOM 703 O O . PRO A 1 96 ? 24.250 12.340 4.584 1.00 60.00 96 PRO A O 1
ATOM 706 N N . GLY A 1 97 ? 26.062 11.411 3.625 1.00 64.00 97 GLY A N 1
ATOM 707 C CA . GLY A 1 97 ? 25.612 10.016 3.739 1.00 64.00 97 GLY A CA 1
ATOM 708 C C . GLY A 1 97 ? 25.152 9.359 2.431 1.00 64.00 97 GLY A C 1
ATOM 709 O O . GLY A 1 97 ? 24.913 8.157 2.436 1.00 64.00 97 GLY A O 1
ATOM 710 N N . GLY A 1 98 ? 25.088 10.089 1.307 1.00 61.66 98 GLY A N 1
ATOM 711 C CA . GLY A 1 98 ? 24.862 9.487 -0.018 1.00 61.66 98 GLY A CA 1
ATOM 712 C C . GLY A 1 98 ? 23.463 8.891 -0.209 1.00 61.66 98 GLY A C 1
ATOM 713 O O . GLY A 1 98 ? 23.325 7.807 -0.774 1.00 61.66 98 GLY A O 1
ATOM 714 N N . GLY A 1 99 ? 22.438 9.590 0.281 1.00 68.75 99 GLY A N 1
ATOM 715 C CA . GLY A 1 99 ? 21.051 9.133 0.253 1.00 68.75 99 GLY A CA 1
ATOM 716 C C . GLY A 1 99 ? 20.361 9.246 -1.111 1.00 68.75 99 GLY A C 1
ATOM 717 O O . GLY A 1 99 ? 20.781 9.979 -2.011 1.00 68.75 99 GLY A O 1
ATOM 718 N N . ILE A 1 100 ? 19.254 8.516 -1.227 1.00 77.69 100 ILE A N 1
ATOM 719 C CA . ILE A 1 100 ? 18.275 8.651 -2.303 1.00 77.69 100 ILE A CA 1
ATOM 720 C C . ILE A 1 100 ? 17.183 9.610 -1.819 1.00 77.69 100 ILE A C 1
ATOM 722 O O . ILE A 1 100 ? 16.661 9.455 -0.717 1.00 77.69 100 ILE A O 1
ATOM 726 N N . THR A 1 101 ? 16.822 10.596 -2.638 1.00 88.00 101 THR A N 1
ATOM 727 C CA . THR A 1 101 ? 15.678 11.479 -2.379 1.00 88.00 101 THR A CA 1
ATOM 728 C C . THR A 1 101 ? 14.534 11.101 -3.307 1.00 88.00 101 THR A C 1
ATOM 730 O O . THR A 1 101 ? 14.663 11.239 -4.522 1.00 88.00 101 THR A O 1
ATOM 733 N N . LEU A 1 102 ? 13.425 10.625 -2.737 1.00 91.62 102 LEU A N 1
ATOM 734 C CA . LEU A 1 102 ? 12.208 10.318 -3.489 1.00 91.62 102 LEU A CA 1
ATOM 735 C C . LEU A 1 102 ? 11.497 11.604 -3.913 1.00 91.62 102 LEU A C 1
ATOM 737 O O . LEU A 1 102 ? 11.243 12.475 -3.080 1.00 91.62 102 LEU A O 1
ATOM 741 N N . ASP A 1 103 ? 11.127 11.693 -5.189 1.00 94.44 103 ASP A N 1
ATOM 742 C CA . ASP A 1 103 ? 10.330 12.800 -5.711 1.00 94.44 103 ASP A CA 1
ATOM 743 C C . ASP A 1 103 ? 8.858 12.382 -5.867 1.00 94.44 103 ASP A C 1
ATOM 745 O O . ASP A 1 103 ? 8.398 11.940 -6.922 1.00 94.44 103 ASP A O 1
ATOM 749 N N . LEU A 1 104 ? 8.094 12.516 -4.779 1.00 96.25 104 LEU A N 1
ATOM 750 C CA . LEU A 1 104 ? 6.666 12.182 -4.773 1.00 96.25 104 LEU A CA 1
ATOM 751 C C . LEU A 1 104 ? 5.832 13.118 -5.663 1.00 96.25 104 LEU A C 1
ATOM 753 O O . LEU A 1 104 ? 4.755 12.729 -6.116 1.00 96.25 104 LEU A O 1
ATOM 757 N N . ALA A 1 105 ? 6.312 14.338 -5.927 1.00 96.12 105 ALA A N 1
ATOM 758 C CA . ALA A 1 105 ? 5.642 15.254 -6.842 1.00 96.12 105 ALA A CA 1
ATOM 759 C C . ALA A 1 105 ? 5.793 14.766 -8.287 1.00 96.12 105 ALA A C 1
ATOM 761 O O . ALA A 1 105 ? 4.808 14.743 -9.024 1.00 96.12 105 ALA A O 1
ATOM 762 N N . MET A 1 106 ? 6.985 14.294 -8.659 1.00 95.94 106 MET A N 1
ATOM 763 C CA . MET A 1 106 ? 7.236 13.669 -9.956 1.00 95.94 106 MET A CA 1
ATOM 764 C C . MET A 1 106 ? 6.426 12.385 -10.144 1.00 95.94 106 MET A C 1
ATOM 766 O O . MET A 1 106 ? 5.823 12.209 -11.199 1.00 95.94 106 MET A O 1
ATOM 770 N N . ALA A 1 107 ? 6.344 11.521 -9.125 1.00 97.31 107 ALA A N 1
ATOM 771 C CA . ALA A 1 107 ? 5.496 10.328 -9.179 1.00 97.31 107 ALA A CA 1
ATOM 772 C C . ALA A 1 107 ? 4.020 10.690 -9.444 1.00 97.31 107 ALA A C 1
ATOM 774 O O . ALA A 1 107 ? 3.358 10.078 -10.284 1.00 97.31 107 ALA A O 1
ATOM 775 N N . ARG A 1 108 ? 3.515 11.732 -8.770 1.00 96.00 108 ARG A N 1
ATOM 776 C CA . ARG A 1 108 ? 2.152 12.240 -8.968 1.00 96.00 108 ARG A CA 1
ATOM 777 C C . ARG A 1 108 ? 1.940 12.783 -10.381 1.00 96.00 108 ARG A C 1
ATOM 779 O O . ARG A 1 108 ? 0.962 12.428 -11.026 1.00 96.00 108 ARG A O 1
ATOM 786 N N . GLU A 1 109 ? 2.864 13.610 -10.858 1.00 97.50 109 GLU A N 1
ATOM 787 C CA . GLU A 1 109 ? 2.806 14.207 -12.195 1.00 97.50 109 GLU A CA 1
ATOM 788 C C . GLU A 1 109 ? 2.865 13.137 -13.296 1.00 97.50 109 GLU A C 1
ATOM 790 O O . GLU A 1 109 ? 2.118 13.204 -14.270 1.00 97.50 109 GLU A O 1
ATOM 795 N N . ALA A 1 110 ? 3.701 12.107 -13.128 1.00 97.62 110 ALA A N 1
ATOM 796 C CA . ALA A 1 110 ? 3.773 10.975 -14.046 1.00 97.62 110 ALA A CA 1
ATOM 797 C C . ALA A 1 110 ? 2.424 10.250 -14.158 1.00 97.62 110 ALA A C 1
ATOM 799 O O . ALA A 1 110 ? 1.962 9.966 -15.267 1.00 97.62 110 ALA A O 1
ATOM 800 N N . ARG A 1 111 ? 1.764 10.000 -13.021 1.00 96.50 111 ARG A N 1
ATOM 801 C CA . ARG A 1 111 ? 0.435 9.380 -12.977 1.00 96.50 111 ARG A CA 1
ATOM 802 C C . ARG A 1 111 ? -0.598 10.259 -13.677 1.00 96.50 111 ARG A C 1
ATOM 804 O O . ARG A 1 111 ? -1.320 9.778 -14.545 1.00 96.50 111 ARG A O 1
ATOM 811 N N . ASP A 1 112 ? -0.634 11.547 -13.343 1.00 95.75 112 ASP A N 1
ATOM 812 C CA . ASP A 1 112 ? -1.631 12.488 -13.858 1.00 95.75 112 ASP A CA 1
ATOM 813 C C . ASP A 1 112 ? -1.482 12.708 -15.381 1.00 95.75 112 ASP A C 1
ATOM 815 O O . ASP A 1 112 ? -2.483 12.799 -16.092 1.00 95.75 112 ASP A O 1
ATOM 819 N N . ARG A 1 113 ? -0.248 12.724 -15.910 1.00 97.00 113 ARG A N 1
ATOM 820 C CA . ARG A 1 113 ? 0.023 12.874 -17.355 1.00 97.00 113 ARG A CA 1
ATOM 821 C C . ARG A 1 113 ? -0.253 11.618 -18.172 1.00 97.00 113 ARG A C 1
ATOM 823 O O . ARG A 1 113 ? -0.609 11.731 -19.343 1.00 97.00 113 ARG A O 1
ATOM 830 N N . THR A 1 114 ? -0.025 10.436 -17.603 1.00 96.31 114 THR A N 1
ATOM 831 C CA . THR A 1 114 ? -0.050 9.179 -18.372 1.00 96.31 114 THR A CA 1
ATOM 832 C C . THR A 1 114 ? -1.277 8.316 -18.125 1.00 96.31 114 THR A C 1
ATOM 834 O O . THR A 1 114 ? -1.551 7.431 -18.937 1.00 96.31 114 THR A O 1
ATOM 837 N N . GLY A 1 115 ? -1.968 8.508 -16.999 1.00 94.38 115 GLY A N 1
ATOM 838 C CA . GLY A 1 115 ? -3.018 7.610 -16.519 1.00 94.38 115 GLY A CA 1
ATOM 839 C C . GLY A 1 115 ? -2.530 6.198 -16.168 1.00 94.38 115 GLY A C 1
ATOM 840 O O . GLY A 1 115 ? -3.359 5.320 -15.941 1.00 94.38 115 GLY A O 1
ATOM 841 N N . ARG A 1 116 ? -1.213 5.947 -16.155 1.00 96.19 116 ARG A N 1
ATOM 842 C CA . ARG A 1 116 ? -0.634 4.630 -15.851 1.00 96.19 116 ARG A CA 1
ATOM 843 C C . ARG A 1 116 ? -0.448 4.445 -14.348 1.00 96.19 116 ARG A C 1
ATOM 845 O O . ARG A 1 116 ? -0.252 5.439 -13.648 1.00 96.19 116 ARG A O 1
ATOM 852 N N . PRO A 1 117 ? -0.423 3.190 -13.862 1.00 97.50 117 PRO A N 1
ATOM 853 C CA . PRO A 1 117 ? -0.043 2.909 -12.487 1.00 97.50 117 PRO A CA 1
ATOM 854 C C . PRO A 1 117 ? 1.368 3.427 -12.192 1.00 97.50 117 PRO A C 1
ATOM 856 O O . PRO A 1 117 ? 2.314 3.118 -12.926 1.00 97.50 117 PRO A O 1
ATOM 859 N N . VAL A 1 118 ? 1.512 4.181 -11.102 1.00 98.25 118 VAL A N 1
ATOM 860 C CA . VAL A 1 118 ? 2.800 4.675 -10.611 1.00 98.25 118 VAL A CA 1
ATOM 861 C C . VAL A 1 118 ? 3.072 4.135 -9.214 1.00 98.25 118 VAL A C 1
ATOM 863 O O . VAL A 1 118 ? 2.364 4.419 -8.247 1.00 98.25 118 VAL A O 1
ATOM 866 N N . LEU A 1 119 ? 4.141 3.357 -9.107 1.00 98.31 119 LEU A N 1
ATOM 867 C CA . LEU A 1 119 ? 4.680 2.833 -7.868 1.00 98.31 119 LEU A CA 1
ATOM 868 C C . LEU A 1 119 ? 5.761 3.764 -7.314 1.00 98.31 119 LEU A C 1
ATOM 870 O O . LEU A 1 119 ? 6.385 4.529 -8.049 1.00 98.31 119 LEU A O 1
ATOM 874 N N . VAL A 1 120 ? 6.049 3.632 -6.023 1.00 98.12 120 VAL A N 1
ATOM 875 C CA . VAL A 1 120 ? 7.196 4.287 -5.379 1.00 98.12 120 VAL A CA 1
ATOM 876 C C . VAL A 1 120 ? 8.077 3.226 -4.730 1.00 98.12 120 VAL A C 1
ATOM 878 O O . VAL A 1 120 ? 7.600 2.428 -3.920 1.00 98.12 120 VAL A O 1
ATOM 881 N N . ALA A 1 121 ? 9.360 3.202 -5.088 1.00 95.94 121 ALA A N 1
ATOM 882 C CA . ALA A 1 121 ? 10.343 2.332 -4.464 1.00 95.94 121 ALA A CA 1
ATOM 883 C C . ALA A 1 121 ? 10.868 2.965 -3.177 1.00 95.94 121 ALA A C 1
ATOM 885 O O . ALA A 1 121 ? 11.439 4.049 -3.191 1.00 95.94 121 ALA A O 1
ATOM 886 N N . LEU A 1 122 ? 10.689 2.267 -2.061 1.00 94.19 122 LEU A N 1
ATOM 887 C CA . LEU A 1 122 ? 11.108 2.719 -0.734 1.00 94.19 122 LEU A CA 1
ATOM 888 C C . LEU A 1 122 ? 12.421 2.061 -0.289 1.00 94.19 122 LEU A C 1
ATOM 890 O O . LEU A 1 122 ? 12.985 2.410 0.746 1.00 94.19 122 LEU A O 1
ATOM 894 N N . GLY A 1 123 ? 12.904 1.067 -1.042 1.00 89.69 123 GLY A N 1
ATOM 895 C CA . GLY A 1 123 ? 14.029 0.241 -0.619 1.00 89.69 123 GLY A CA 1
ATOM 896 C C . GLY A 1 123 ? 13.709 -0.449 0.708 1.00 89.69 123 GLY A C 1
ATOM 897 O O . GLY A 1 123 ? 12.783 -1.255 0.779 1.00 89.69 123 GLY A O 1
ATOM 898 N N . ARG A 1 124 ? 14.468 -0.130 1.760 1.00 89.69 124 ARG A N 1
ATOM 899 C CA . ARG A 1 124 ? 14.256 -0.664 3.118 1.00 89.69 124 ARG A CA 1
ATOM 900 C C . ARG A 1 124 ? 13.6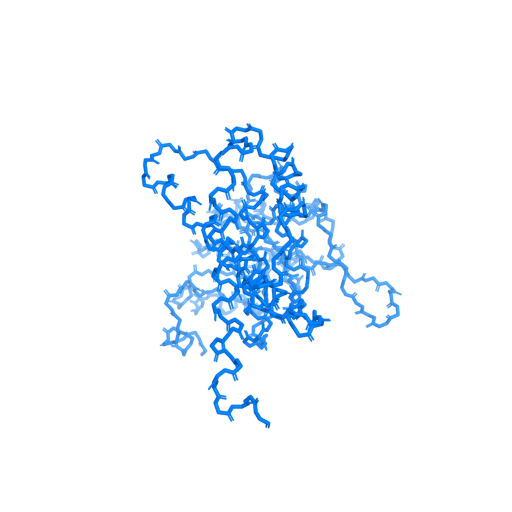03 0.336 4.079 1.00 89.69 124 ARG A C 1
ATOM 902 O O . ARG A 1 124 ? 13.484 0.039 5.261 1.00 89.69 124 ARG A O 1
ATOM 909 N N . ASP A 1 125 ? 13.201 1.508 3.596 1.00 89.88 125 ASP A N 1
ATOM 910 C CA . ASP A 1 125 ? 12.621 2.557 4.430 1.00 89.88 125 ASP A CA 1
ATOM 911 C C . ASP A 1 125 ? 11.087 2.470 4.437 1.00 89.88 125 ASP A C 1
ATOM 913 O O . ASP A 1 125 ? 10.389 3.063 3.612 1.00 89.88 125 ASP A O 1
ATOM 917 N N . ALA A 1 126 ? 10.545 1.693 5.375 1.00 92.00 126 ALA A N 1
ATOM 918 C CA . ALA A 1 126 ? 9.100 1.550 5.531 1.00 92.00 126 ALA A CA 1
ATOM 919 C C . ALA A 1 126 ? 8.405 2.828 6.028 1.00 92.00 126 ALA A C 1
ATOM 921 O O . ALA A 1 126 ? 7.195 2.962 5.839 1.00 92.00 126 ALA A O 1
ATOM 922 N N . GLU A 1 127 ? 9.127 3.776 6.632 1.00 91.38 127 GLU A N 1
ATOM 923 C CA . GLU A 1 127 ? 8.526 4.992 7.196 1.00 91.38 127 GLU A CA 1
ATOM 924 C C . GLU A 1 127 ? 7.978 5.911 6.093 1.00 91.38 127 GLU A C 1
ATOM 926 O O . GLU A 1 127 ? 6.981 6.614 6.284 1.00 91.38 127 GLU A O 1
ATOM 931 N N . LEU A 1 128 ? 8.559 5.836 4.893 1.00 93.50 128 LEU A N 1
ATOM 932 C CA . LEU A 1 128 ? 8.120 6.593 3.720 1.00 93.50 128 LEU A CA 1
ATOM 933 C C . LEU A 1 128 ? 6.841 6.040 3.070 1.00 93.50 128 LEU A C 1
ATOM 935 O O . LEU A 1 128 ? 6.229 6.730 2.248 1.00 93.50 128 LEU A O 1
ATOM 939 N N . ALA A 1 129 ? 6.387 4.838 3.445 1.00 96.12 129 ALA A N 1
ATOM 940 C CA . ALA A 1 129 ? 5.210 4.201 2.852 1.00 96.12 129 ALA A CA 1
ATOM 941 C C . ALA A 1 129 ? 3.947 5.058 2.981 1.00 96.12 129 ALA A C 1
ATOM 943 O O . ALA A 1 129 ? 3.228 5.261 2.001 1.00 96.12 129 ALA A O 1
ATOM 944 N N . GLY A 1 130 ? 3.699 5.615 4.170 1.00 95.62 130 GLY A N 1
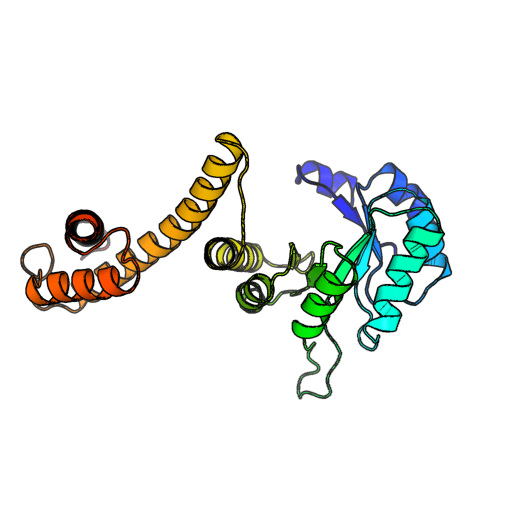ATOM 945 C CA . GLY A 1 130 ? 2.538 6.472 4.401 1.00 95.62 130 GLY A CA 1
ATOM 946 C C . GLY A 1 130 ? 2.558 7.725 3.521 1.00 95.62 130 GLY A C 1
ATOM 947 O O . GLY A 1 130 ? 1.534 8.092 2.948 1.00 95.62 130 GLY A O 1
ATOM 948 N N . ALA A 1 131 ? 3.728 8.347 3.348 1.00 95.94 131 ALA A N 1
ATOM 949 C CA . ALA A 1 131 ? 3.886 9.522 2.493 1.00 95.94 131 ALA A CA 1
ATOM 950 C C . ALA A 1 131 ? 3.661 9.186 1.009 1.00 95.94 131 ALA A C 1
ATOM 952 O O . ALA A 1 131 ? 2.946 9.912 0.318 1.00 95.94 131 ALA A O 1
ATOM 953 N N . ALA A 1 132 ? 4.207 8.064 0.533 1.00 96.75 132 ALA A N 1
ATOM 954 C CA . ALA A 1 132 ? 4.010 7.601 -0.838 1.00 96.75 132 ALA A CA 1
ATOM 955 C C . ALA A 1 132 ? 2.531 7.304 -1.139 1.00 96.75 132 ALA A C 1
ATOM 957 O O . ALA A 1 132 ? 1.998 7.754 -2.155 1.00 96.75 132 ALA A O 1
ATOM 958 N N . VAL A 1 133 ? 1.832 6.618 -0.228 1.00 96.75 133 VAL A N 1
ATOM 959 C CA . VAL A 1 133 ? 0.394 6.341 -0.377 1.00 96.75 133 VAL A CA 1
ATOM 960 C C . VAL A 1 133 ? -0.428 7.629 -0.324 1.00 96.75 133 VAL A C 1
ATOM 962 O O . VAL A 1 133 ? -1.315 7.810 -1.155 1.00 96.75 133 VAL A O 1
ATOM 965 N N . ALA A 1 134 ? -0.100 8.564 0.573 1.00 95.94 134 ALA A N 1
ATOM 966 C CA . ALA A 1 134 ? -0.750 9.876 0.638 1.00 95.94 134 ALA A CA 1
ATOM 967 C C . ALA A 1 134 ? -0.542 10.721 -0.632 1.00 95.94 134 ALA A C 1
ATOM 969 O O . ALA A 1 134 ? -1.436 11.472 -1.021 1.00 95.94 134 ALA A O 1
ATOM 970 N N . ALA A 1 135 ? 0.603 10.581 -1.307 1.00 95.12 135 ALA A N 1
ATOM 971 C CA . ALA A 1 135 ? 0.869 11.209 -2.604 1.00 95.12 135 ALA A CA 1
ATOM 972 C C . ALA A 1 135 ? 0.109 10.545 -3.776 1.00 95.12 135 ALA A C 1
ATOM 974 O O . ALA A 1 135 ? 0.085 11.072 -4.896 1.00 95.12 135 ALA A O 1
ATOM 975 N N . GLY A 1 136 ? -0.554 9.414 -3.516 1.00 93.06 136 GLY A N 1
ATOM 976 C CA . GLY A 1 136 ? -1.361 8.672 -4.477 1.00 93.06 136 GLY A CA 1
ATOM 977 C C . GLY A 1 136 ? -0.574 7.629 -5.267 1.00 93.06 136 GLY A C 1
ATOM 978 O O . GLY A 1 136 ? -0.894 7.402 -6.430 1.00 93.06 136 GLY A O 1
ATOM 979 N N . ALA A 1 137 ? 0.463 7.027 -4.678 1.00 96.50 137 ALA A N 1
ATOM 980 C CA . ALA A 1 137 ? 1.113 5.863 -5.271 1.00 96.50 137 ALA A CA 1
ATOM 981 C C . ALA A 1 137 ? 0.132 4.677 -5.376 1.00 96.50 137 ALA A C 1
ATOM 983 O O . ALA A 1 137 ? -0.568 4.332 -4.413 1.00 96.50 137 ALA A O 1
ATOM 984 N N . ASP A 1 138 ? 0.120 4.025 -6.537 1.00 95.69 138 ASP A N 1
ATOM 985 C CA . ASP A 1 138 ? -0.714 2.852 -6.809 1.00 95.69 138 ASP A CA 1
ATOM 986 C C . ASP A 1 138 ? -0.146 1.597 -6.132 1.00 95.69 138 ASP A C 1
ATOM 988 O O . ASP A 1 138 ? -0.896 0.741 -5.651 1.00 95.69 138 ASP A O 1
ATOM 992 N N . GLY A 1 139 ? 1.182 1.540 -6.000 1.00 95.94 139 GLY A N 1
ATOM 993 C CA . GLY A 1 139 ? 1.906 0.480 -5.308 1.00 95.94 139 GLY A CA 1
ATOM 994 C C . GLY A 1 139 ? 3.188 0.968 -4.635 1.00 95.94 139 GLY A C 1
ATOM 995 O O . GLY A 1 139 ? 3.704 2.047 -4.923 1.00 95.94 139 GLY A O 1
ATOM 996 N N . LEU A 1 140 ? 3.709 0.145 -3.730 1.00 97.25 140 LEU A N 1
ATOM 997 C CA . LEU A 1 140 ? 4.986 0.362 -3.056 1.00 97.25 140 LEU A CA 1
ATOM 998 C C . LEU A 1 140 ? 5.942 -0.762 -3.449 1.00 97.25 140 LEU A C 1
ATOM 1000 O O . LEU A 1 140 ? 5.535 -1.923 -3.491 1.00 97.25 140 LEU A O 1
ATOM 1004 N N . MET A 1 141 ? 7.200 -0.427 -3.716 1.00 96.25 141 MET A N 1
ATOM 1005 C CA . MET A 1 141 ? 8.245 -1.404 -4.016 1.00 96.25 141 MET A CA 1
ATOM 1006 C C . MET A 1 141 ? 9.299 -1.387 -2.908 1.00 96.25 141 MET A C 1
ATOM 1008 O O . MET A 1 141 ? 9.948 -0.372 -2.662 1.00 96.25 141 MET A O 1
ATOM 1012 N N . LEU A 1 142 ? 9.454 -2.514 -2.219 1.00 95.25 142 LEU A N 1
ATOM 1013 C CA . LEU A 1 142 ? 10.478 -2.704 -1.193 1.00 95.25 142 LEU A CA 1
ATOM 1014 C C . LEU A 1 142 ? 11.684 -3.440 -1.777 1.00 95.25 142 LEU A C 1
ATOM 1016 O O . LEU A 1 142 ? 11.586 -4.083 -2.823 1.00 95.25 142 LEU A O 1
ATOM 1020 N N . ALA A 1 143 ? 12.821 -3.345 -1.094 1.00 92.06 143 ALA A N 1
ATOM 1021 C CA . ALA A 1 143 ? 14.007 -4.107 -1.450 1.00 92.06 143 ALA A CA 1
ATOM 1022 C C . ALA A 1 143 ? 13.702 -5.618 -1.378 1.00 92.06 143 ALA A C 1
ATOM 1024 O O . ALA A 1 143 ? 13.033 -6.047 -0.434 1.00 92.06 143 ALA A O 1
ATOM 1025 N N . PRO A 1 144 ? 14.210 -6.440 -2.317 1.00 88.12 144 PRO A N 1
ATOM 1026 C CA . PRO A 1 144 ? 13.993 -7.890 -2.305 1.00 88.12 144 PRO A CA 1
ATOM 1027 C C . PRO A 1 144 ? 14.445 -8.584 -1.012 1.00 88.12 144 PRO A C 1
ATOM 1029 O O . PRO A 1 144 ? 13.935 -9.645 -0.669 1.00 88.12 144 PRO A O 1
ATOM 1032 N N . ASP A 1 145 ? 15.398 -7.982 -0.299 1.00 89.62 145 ASP A N 1
ATOM 1033 C CA . ASP A 1 145 ? 15.955 -8.471 0.961 1.00 89.62 145 ASP A CA 1
ATOM 1034 C C . ASP A 1 145 ? 15.435 -7.720 2.198 1.00 89.62 145 ASP A C 1
ATOM 1036 O O . ASP A 1 145 ? 16.011 -7.838 3.280 1.00 89.62 145 ASP A O 1
ATOM 1040 N N . ALA A 1 146 ? 14.364 -6.933 2.053 1.00 92.75 146 ALA A N 1
ATOM 1041 C CA . ALA A 1 146 ? 13.756 -6.230 3.173 1.00 92.75 146 ALA A CA 1
ATOM 1042 C C . ALA A 1 146 ? 13.272 -7.222 4.241 1.00 92.75 146 ALA A C 1
ATOM 1044 O O . ALA A 1 146 ? 12.618 -8.227 3.952 1.00 92.75 146 ALA A O 1
ATOM 1045 N N . GLU A 1 147 ? 13.573 -6.914 5.502 1.00 94.88 147 GLU A N 1
ATOM 1046 C CA . GLU A 1 147 ? 13.144 -7.737 6.626 1.00 94.88 147 GLU A CA 1
ATOM 1047 C C . GLU A 1 147 ? 11.614 -7.790 6.731 1.00 94.88 147 GLU A C 1
ATOM 1049 O O . GLU A 1 147 ? 10.905 -6.844 6.380 1.00 94.88 147 GLU A O 1
ATOM 1054 N N . ARG A 1 148 ? 11.086 -8.892 7.277 1.00 93.31 148 ARG A N 1
ATOM 1055 C CA . ARG A 1 148 ? 9.632 -9.089 7.421 1.00 93.31 148 ARG A CA 1
ATOM 1056 C C . ARG A 1 148 ? 8.952 -7.968 8.206 1.00 93.31 148 ARG A C 1
ATOM 1058 O O . ARG A 1 148 ? 7.819 -7.623 7.890 1.00 93.31 148 ARG A O 1
ATOM 1065 N N . GLU A 1 149 ? 9.639 -7.401 9.193 1.00 94.31 149 GLU A N 1
ATOM 1066 C CA . GLU A 1 149 ? 9.135 -6.278 9.988 1.00 94.31 149 GLU A CA 1
ATOM 1067 C C . GLU A 1 149 ? 8.999 -4.998 9.152 1.00 94.31 149 GLU A C 1
ATOM 1069 O O . GLU A 1 149 ? 7.960 -4.346 9.203 1.00 94.31 149 GLU A O 1
ATOM 1074 N N . VAL A 1 150 ? 9.983 -4.698 8.298 1.00 94.62 150 VAL A N 1
ATOM 1075 C CA . VAL A 1 150 ? 9.937 -3.568 7.353 1.00 94.62 150 VAL A CA 1
ATOM 1076 C C . VAL A 1 150 ? 8.766 -3.734 6.381 1.00 94.62 150 VAL A C 1
ATOM 1078 O O . VAL A 1 150 ? 7.988 -2.804 6.168 1.00 94.62 150 VAL A O 1
ATOM 1081 N N . VAL A 1 151 ? 8.585 -4.938 5.829 1.00 95.12 151 VAL A N 1
ATOM 1082 C CA . VAL A 1 151 ? 7.460 -5.240 4.929 1.00 95.12 151 VAL A CA 1
ATOM 1083 C C . VAL A 1 151 ? 6.117 -5.074 5.641 1.00 95.12 151 VAL A C 1
ATOM 1085 O O . VAL A 1 151 ? 5.198 -4.463 5.091 1.00 95.12 151 VAL A O 1
ATOM 1088 N N . ALA A 1 152 ? 5.997 -5.589 6.867 1.00 94.19 152 ALA A N 1
ATOM 1089 C CA . ALA A 1 152 ? 4.786 -5.462 7.669 1.00 94.19 152 ALA A CA 1
ATOM 1090 C C . ALA A 1 152 ? 4.469 -3.994 7.987 1.00 94.19 152 ALA A C 1
ATOM 1092 O O . ALA A 1 152 ? 3.332 -3.571 7.793 1.00 94.19 152 ALA A O 1
ATOM 1093 N N . ALA A 1 153 ? 5.469 -3.204 8.384 1.00 94.12 153 ALA A N 1
ATOM 1094 C CA . ALA A 1 153 ? 5.311 -1.783 8.682 1.00 94.12 153 ALA A CA 1
ATOM 1095 C C . ALA A 1 153 ? 4.854 -0.978 7.453 1.00 94.12 153 ALA A C 1
ATOM 1097 O O . ALA A 1 153 ? 3.908 -0.195 7.544 1.00 94.12 153 ALA A O 1
ATOM 1098 N N . ALA A 1 154 ? 5.461 -1.209 6.284 1.00 96.06 154 ALA A N 1
ATOM 1099 C CA . ALA A 1 154 ? 5.059 -0.540 5.048 1.00 96.06 154 ALA A CA 1
ATOM 1100 C C . ALA A 1 154 ? 3.630 -0.922 4.628 1.00 96.06 154 ALA A C 1
ATOM 1102 O O . ALA A 1 154 ? 2.847 -0.063 4.213 1.00 96.06 154 ALA A O 1
ATOM 1103 N N . ARG A 1 155 ? 3.267 -2.206 4.767 1.00 94.50 155 ARG A N 1
ATOM 1104 C CA . ARG A 1 155 ? 1.911 -2.698 4.492 1.00 94.50 155 ARG A CA 1
ATOM 1105 C C . ARG A 1 155 ? 0.889 -2.062 5.428 1.00 94.50 155 ARG A C 1
ATOM 1107 O O . ARG A 1 155 ? -0.167 -1.645 4.965 1.00 94.50 155 ARG A O 1
ATOM 1114 N N . GLU A 1 156 ? 1.212 -1.961 6.711 1.00 93.50 156 GLU A N 1
ATOM 1115 C CA . GLU A 1 156 ? 0.343 -1.354 7.715 1.00 93.50 156 GLU A CA 1
ATOM 1116 C C . GLU A 1 156 ? 0.108 0.134 7.429 1.00 93.50 156 GLU A C 1
ATOM 1118 O O . GLU A 1 156 ? -1.032 0.593 7.351 1.00 93.50 156 GLU A O 1
ATOM 1123 N N . ALA A 1 157 ? 1.182 0.880 7.151 1.00 94.44 157 ALA A N 1
ATOM 1124 C CA . ALA A 1 157 ? 1.083 2.276 6.741 1.00 94.44 157 ALA A CA 1
ATOM 1125 C C . ALA A 1 157 ? 0.215 2.439 5.480 1.00 94.44 157 ALA A C 1
ATOM 1127 O O . ALA A 1 157 ? -0.613 3.350 5.411 1.00 94.44 157 ALA A O 1
ATOM 1128 N N . ALA A 1 158 ? 0.356 1.536 4.504 1.00 94.56 158 ALA A N 1
ATOM 1129 C CA . ALA A 1 158 ? -0.444 1.562 3.287 1.00 94.56 158 ALA A CA 1
ATOM 1130 C C . ALA A 1 158 ? -1.934 1.279 3.530 1.00 94.56 158 ALA A C 1
ATOM 1132 O O . ALA A 1 158 ? -2.773 1.912 2.890 1.00 94.56 158 ALA A O 1
ATOM 1133 N N . VAL A 1 159 ? -2.272 0.378 4.457 1.00 92.88 159 VAL A N 1
ATOM 1134 C CA . VAL A 1 159 ? -3.662 0.087 4.845 1.00 92.88 159 VAL A CA 1
ATOM 1135 C C . VAL A 1 159 ? -4.299 1.311 5.498 1.00 92.88 159 VAL A C 1
ATOM 1137 O O . VAL A 1 159 ? -5.330 1.794 5.026 1.00 92.88 159 VAL A O 1
ATOM 1140 N N . VAL A 1 160 ? -3.660 1.852 6.538 1.00 93.75 160 VAL A N 1
ATOM 1141 C CA . VAL A 1 160 ? -4.217 2.960 7.326 1.00 93.75 160 VAL A CA 1
ATOM 1142 C C . VAL A 1 160 ? -4.349 4.227 6.488 1.00 93.75 160 VAL A C 1
ATOM 1144 O O . VAL A 1 160 ? -5.417 4.836 6.443 1.00 93.75 160 VAL A O 1
ATOM 1147 N N . VAL A 1 161 ? -3.278 4.628 5.798 1.00 95.62 161 VAL A N 1
ATOM 1148 C CA . VAL A 1 161 ? -3.297 5.852 4.988 1.00 95.62 161 VAL A CA 1
ATOM 1149 C C . VAL A 1 161 ? -4.165 5.659 3.749 1.00 95.62 161 VAL A C 1
ATOM 1151 O O . VAL A 1 161 ? -4.926 6.557 3.394 1.00 95.62 161 VAL A O 1
ATOM 1154 N N . GLY A 1 162 ? -4.111 4.481 3.121 1.00 93.25 162 GLY A N 1
ATOM 1155 C CA . GLY A 1 162 ? -4.900 4.156 1.936 1.00 93.25 162 GLY A CA 1
ATOM 1156 C C . GLY A 1 162 ? -6.398 4.328 2.164 1.00 93.25 162 GLY A C 1
ATOM 1157 O O . GLY A 1 162 ? -7.051 4.975 1.347 1.00 93.25 162 GLY A O 1
ATOM 1158 N N . ALA A 1 163 ? -6.917 3.852 3.300 1.00 92.25 163 ALA A N 1
ATOM 1159 C CA . ALA A 1 163 ? -8.323 4.014 3.678 1.00 92.25 163 ALA A CA 1
ATOM 1160 C C . ALA A 1 163 ? -8.761 5.485 3.831 1.00 92.25 163 ALA A C 1
ATOM 1162 O O . ALA A 1 163 ? -9.947 5.790 3.732 1.00 92.25 163 ALA A O 1
ATOM 1163 N N . MET A 1 164 ? -7.822 6.405 4.077 1.00 88.75 164 MET A N 1
ATOM 1164 C CA . MET A 1 164 ? -8.111 7.832 4.250 1.00 88.75 164 MET A CA 1
ATOM 1165 C C . MET A 1 164 ? -8.028 8.633 2.948 1.00 88.75 164 MET A C 1
ATOM 1167 O O . MET A 1 164 ? -8.735 9.631 2.802 1.00 88.75 164 MET A O 1
ATOM 1171 N N . VAL A 1 165 ? -7.119 8.259 2.044 1.00 91.50 165 VAL A N 1
ATOM 1172 C CA . VAL A 1 165 ? -6.737 9.107 0.899 1.00 91.50 165 VAL A CA 1
ATOM 1173 C C . VAL A 1 165 ? -7.216 8.578 -0.447 1.00 91.50 165 VAL A C 1
ATOM 1175 O O . VAL A 1 165 ? -7.373 9.369 -1.380 1.00 91.50 165 VAL A O 1
ATOM 1178 N N . ARG A 1 166 ? -7.444 7.265 -0.580 1.00 87.50 166 ARG A N 1
ATOM 1179 C CA . ARG A 1 166 ? -7.887 6.682 -1.848 1.00 87.50 166 ARG A CA 1
ATOM 1180 C C . ARG A 1 166 ? -9.345 7.057 -2.089 1.00 87.50 166 ARG A C 1
ATOM 1182 O O . ARG A 1 166 ? -10.207 6.861 -1.238 1.00 87.50 166 ARG A O 1
ATOM 1189 N N . ARG A 1 167 ? -9.606 7.642 -3.258 1.00 84.25 167 ARG A N 1
ATOM 1190 C CA . ARG A 1 167 ? -10.961 7.954 -3.713 1.00 84.25 167 ARG A CA 1
ATOM 1191 C C . ARG A 1 167 ? -11.499 6.761 -4.471 1.00 84.25 167 ARG A C 1
ATOM 1193 O O . ARG A 1 167 ? -10.895 6.340 -5.451 1.00 84.25 167 ARG A O 1
ATOM 1200 N N . GLU A 1 168 ? -12.630 6.252 -4.014 1.00 87.31 168 GLU A N 1
ATOM 1201 C CA . GLU A 1 168 ? -13.246 5.049 -4.554 1.00 87.31 168 GLU A CA 1
ATOM 1202 C C . GLU A 1 168 ? -14.719 5.328 -4.800 1.00 87.31 168 GLU A C 1
ATOM 1204 O O . GLU A 1 168 ? -15.393 5.886 -3.934 1.00 87.31 168 GLU A O 1
ATOM 1209 N N . ASP A 1 169 ? -15.197 4.956 -5.981 1.00 91.19 169 ASP A N 1
ATOM 1210 C CA . ASP A 1 169 ? -16.587 5.136 -6.392 1.00 91.19 169 ASP A CA 1
ATOM 1211 C C . ASP A 1 169 ? -17.166 3.757 -6.742 1.00 91.19 169 ASP A C 1
ATOM 1213 O O . ASP A 1 169 ? -17.186 3.371 -7.913 1.00 91.19 169 ASP A O 1
ATOM 1217 N N . PRO A 1 170 ? -17.498 2.932 -5.727 1.00 93.81 170 PRO A N 1
ATOM 1218 C CA . PRO A 1 170 ? -17.979 1.578 -5.958 1.00 93.81 170 PRO A CA 1
ATOM 1219 C C . PRO A 1 170 ? -19.330 1.612 -6.682 1.00 93.81 170 PRO A C 1
ATOM 1221 O O . PRO A 1 170 ? -20.300 2.186 -6.187 1.00 93.81 170 PRO A O 1
ATOM 1224 N N . ALA A 1 171 ? -19.412 0.943 -7.831 1.00 95.81 171 ALA A N 1
ATOM 1225 C CA . ALA A 1 171 ? -20.624 0.852 -8.642 1.00 95.81 171 ALA A CA 1
ATOM 1226 C C . ALA A 1 171 ? -21.519 -0.327 -8.222 1.00 95.81 171 ALA A C 1
ATOM 1228 O O . ALA A 1 171 ? -22.702 -0.380 -8.569 1.00 95.81 171 ALA A O 1
ATOM 1229 N N . THR A 1 172 ? -20.972 -1.281 -7.464 1.00 97.31 172 THR A N 1
ATOM 1230 C CA . THR A 1 172 ? -21.678 -2.479 -7.000 1.00 97.31 172 THR A CA 1
ATOM 1231 C C . THR A 1 172 ? -21.632 -2.647 -5.482 1.00 97.31 172 THR A C 1
ATOM 1233 O O . THR A 1 172 ? -20.747 -2.151 -4.788 1.00 97.31 172 THR A O 1
ATOM 1236 N N . VAL A 1 173 ? -22.572 -3.435 -4.945 1.00 97.38 173 VAL A N 1
ATOM 1237 C CA . VAL A 1 173 ? -22.576 -3.815 -3.520 1.00 97.38 173 VAL A CA 1
ATOM 1238 C C . VAL A 1 173 ? -21.310 -4.589 -3.139 1.00 97.38 173 VAL A C 1
ATOM 1240 O O . VAL A 1 173 ? -20.811 -4.435 -2.028 1.00 97.38 173 VAL A O 1
ATOM 1243 N N . ALA A 1 174 ? -20.797 -5.430 -4.041 1.00 96.62 174 ALA A N 1
ATOM 1244 C CA . ALA A 1 174 ? -19.578 -6.197 -3.799 1.00 96.62 174 ALA A CA 1
ATOM 1245 C C . ALA A 1 174 ? -18.360 -5.272 -3.662 1.00 96.62 174 ALA A C 1
ATOM 1247 O O . ALA A 1 174 ? -17.611 -5.397 -2.697 1.00 96.62 174 ALA A O 1
ATOM 1248 N N . GLU A 1 175 ? -18.217 -4.299 -4.563 1.00 94.38 175 GLU A N 1
ATOM 1249 C CA . GLU A 1 175 ? -17.161 -3.282 -4.485 1.00 94.38 175 GLU A CA 1
ATOM 1250 C C . GLU A 1 175 ? -17.310 -2.422 -3.227 1.00 94.38 175 GLU A C 1
ATOM 1252 O O . GLU A 1 175 ? -16.338 -2.213 -2.508 1.00 94.38 175 GLU A O 1
ATOM 1257 N N . ALA A 1 176 ? -18.530 -1.984 -2.896 1.00 95.06 176 ALA A N 1
ATOM 1258 C CA . ALA A 1 176 ? -18.773 -1.192 -1.692 1.00 95.06 176 ALA A CA 1
ATOM 1259 C C . ALA A 1 176 ? -18.371 -1.950 -0.416 1.00 95.06 176 ALA A C 1
ATOM 1261 O O . ALA A 1 176 ? -17.776 -1.365 0.485 1.00 95.06 176 ALA A O 1
ATOM 1262 N N . ARG A 1 177 ? -18.633 -3.262 -0.350 1.00 96.38 177 ARG A N 1
ATOM 1263 C CA . ARG A 1 177 ? -18.181 -4.114 0.761 1.00 96.38 177 ARG A CA 1
ATOM 1264 C C . ARG A 1 177 ? -16.662 -4.216 0.830 1.00 96.38 177 ARG A C 1
ATOM 1266 O O . ARG A 1 177 ? -16.115 -4.056 1.906 1.00 96.38 177 ARG A O 1
ATOM 1273 N N . GLN A 1 178 ? -15.977 -4.372 -0.298 1.00 93.00 178 GLN A N 1
ATOM 1274 C CA . GLN A 1 178 ? -14.509 -4.393 -0.322 1.00 93.00 178 GLN A CA 1
ATOM 1275 C C . GLN A 1 178 ? -13.883 -3.051 0.093 1.00 93.00 178 GLN A C 1
ATOM 1277 O O . GLN A 1 178 ? -12.776 -3.016 0.633 1.00 93.00 178 GLN A O 1
ATOM 1282 N N . VAL A 1 179 ? -14.553 -1.929 -0.189 1.00 93.00 179 VAL A N 1
ATOM 1283 C CA . VAL A 1 179 ? -14.151 -0.611 0.328 1.00 93.00 179 VAL A CA 1
ATOM 1284 C C . VAL A 1 179 ? -14.350 -0.561 1.846 1.00 93.00 179 VAL A C 1
ATOM 1286 O O . VAL A 1 179 ? -13.430 -0.165 2.558 1.00 93.00 179 VAL A O 1
ATOM 1289 N N . ILE A 1 180 ? -15.502 -1.021 2.349 1.00 94.31 180 ILE A N 1
ATOM 1290 C CA . ILE A 1 180 ? -15.772 -1.115 3.794 1.00 94.31 180 ILE A CA 1
ATOM 1291 C C . ILE A 1 180 ? -14.722 -1.988 4.488 1.00 94.31 180 ILE A C 1
ATOM 1293 O O . ILE A 1 180 ? -14.117 -1.522 5.443 1.00 94.31 180 ILE A O 1
ATOM 1297 N N . ASP A 1 181 ? -14.415 -3.177 3.967 1.00 94.31 181 ASP A N 1
ATOM 1298 C CA . ASP A 1 181 ? -13.430 -4.094 4.556 1.00 94.31 181 ASP A CA 1
ATOM 1299 C C . ASP A 1 181 ? -12.041 -3.440 4.704 1.00 94.31 181 ASP A C 1
ATOM 1301 O O . ASP A 1 181 ? -11.315 -3.694 5.667 1.00 94.31 181 ASP A O 1
ATOM 1305 N N . ARG A 1 182 ? -11.658 -2.555 3.772 1.00 91.00 182 ARG A N 1
ATOM 1306 C CA . ARG A 1 182 ? -10.402 -1.792 3.861 1.00 91.00 182 ARG A CA 1
ATOM 1307 C C . ARG A 1 182 ? -10.451 -0.690 4.910 1.00 91.00 182 ARG A C 1
ATOM 1309 O O . ARG A 1 182 ? -9.466 -0.491 5.620 1.00 91.00 182 ARG A O 1
ATOM 1316 N N . VAL A 1 183 ? -11.580 0.007 5.025 1.00 94.06 183 VAL A N 1
ATOM 1317 C CA . VAL A 1 183 ? -11.801 0.975 6.108 1.00 94.06 183 VAL A CA 1
ATOM 1318 C C . VAL A 1 183 ? -11.793 0.264 7.461 1.00 94.06 183 VAL A C 1
ATOM 1320 O O . VAL A 1 183 ? -11.162 0.754 8.395 1.00 94.06 183 VAL A O 1
ATOM 1323 N N . ASP A 1 184 ? -12.413 -0.909 7.556 1.00 95.50 184 ASP A N 1
ATOM 1324 C CA . ASP A 1 184 ? -12.472 -1.718 8.771 1.00 95.50 184 ASP A CA 1
ATOM 1325 C C . ASP A 1 184 ? -11.091 -2.251 9.167 1.00 95.50 184 ASP A C 1
ATOM 1327 O O . ASP A 1 184 ? -10.751 -2.246 10.350 1.00 95.50 184 ASP A O 1
ATOM 1331 N N . ALA A 1 185 ? -10.247 -2.625 8.201 1.00 93.06 185 ALA A N 1
ATOM 1332 C CA . ALA A 1 185 ? -8.853 -2.975 8.469 1.00 93.06 185 ALA A CA 1
ATOM 1333 C C . ALA A 1 185 ? -8.077 -1.797 9.089 1.00 93.06 185 ALA A C 1
ATOM 1335 O O . ALA A 1 185 ? -7.409 -1.968 10.107 1.00 93.06 185 ALA A O 1
ATOM 1336 N N . ALA A 1 186 ? -8.221 -0.585 8.540 1.00 94.31 186 ALA A N 1
ATOM 1337 C CA . ALA A 1 186 ? -7.617 0.613 9.125 1.00 94.31 186 ALA A CA 1
ATOM 1338 C C . ALA A 1 186 ? -8.204 0.941 10.512 1.00 94.31 186 ALA A C 1
ATOM 1340 O O . ALA A 1 186 ? -7.481 1.351 11.425 1.00 94.31 186 ALA A O 1
ATOM 1341 N N . LEU A 1 187 ? -9.512 0.741 10.693 1.00 94.88 187 LEU A N 1
ATOM 1342 C CA . LEU A 1 187 ? -10.184 0.932 11.973 1.00 94.88 187 LEU A CA 1
ATOM 1343 C C . LEU A 1 187 ? -9.649 -0.039 13.031 1.00 94.88 187 LEU A C 1
ATOM 1345 O O . LEU A 1 187 ? -9.407 0.393 14.155 1.00 94.88 187 LEU A O 1
ATOM 1349 N N . ALA A 1 188 ? -9.417 -1.307 12.685 1.00 94.50 188 ALA A N 1
ATOM 1350 C CA . ALA A 1 188 ? -8.856 -2.302 13.595 1.00 94.50 188 ALA A CA 1
ATOM 1351 C C . ALA A 1 188 ? -7.494 -1.855 14.152 1.00 94.50 188 ALA A C 1
ATOM 1353 O O . ALA A 1 188 ? -7.304 -1.852 15.369 1.00 94.50 188 ALA A O 1
ATOM 1354 N N . THR A 1 189 ? -6.594 -1.364 13.296 1.00 91.06 189 THR A N 1
ATOM 1355 C CA . THR A 1 189 ? -5.292 -0.819 13.718 1.00 91.06 189 THR A CA 1
ATOM 1356 C C . THR A 1 189 ? -5.444 0.371 14.661 1.00 91.06 189 THR A C 1
ATOM 1358 O O . THR A 1 189 ? -4.781 0.458 15.700 1.00 91.06 189 THR A O 1
ATOM 1361 N N . LEU A 1 190 ? -6.344 1.303 14.334 1.00 93.38 190 LEU A N 1
ATOM 1362 C CA . LEU A 1 190 ? -6.598 2.473 15.174 1.00 93.38 190 LEU A CA 1
ATOM 1363 C C . LEU A 1 190 ? -7.225 2.093 16.522 1.00 93.38 190 LEU A C 1
ATOM 1365 O O . LEU A 1 190 ? -6.911 2.722 17.535 1.00 93.38 190 LEU A O 1
ATOM 1369 N N . LEU A 1 191 ? -8.092 1.078 16.551 1.00 95.19 191 LEU A N 1
ATOM 1370 C CA . LEU A 1 191 ? -8.711 0.557 17.768 1.00 95.19 191 LEU A CA 1
ATOM 1371 C C . LEU A 1 191 ? -7.686 -0.134 18.671 1.00 95.19 191 LEU A C 1
ATOM 1373 O O . LEU A 1 191 ? -7.667 0.168 19.866 1.00 95.19 191 LEU A O 1
ATOM 1377 N N . GLU A 1 192 ? -6.795 -0.962 18.120 1.00 92.81 192 GLU A N 1
ATOM 1378 C CA . GLU A 1 192 ? -5.697 -1.586 18.873 1.00 92.81 192 GLU A CA 1
ATOM 1379 C C . GLU A 1 192 ? -4.816 -0.504 19.510 1.00 92.81 192 GLU A C 1
ATOM 1381 O O . GLU A 1 192 ? -4.655 -0.443 20.733 1.00 92.81 192 GLU A O 1
ATOM 1386 N N . ARG A 1 193 ? -4.369 0.471 18.706 1.00 92.00 193 ARG A N 1
ATOM 1387 C CA . ARG A 1 193 ? -3.587 1.611 19.201 1.00 92.00 193 ARG A CA 1
ATOM 1388 C C . ARG A 1 193 ? -4.335 2.405 20.274 1.00 92.00 193 ARG A C 1
ATOM 1390 O O . ARG A 1 193 ? -3.752 2.863 21.263 1.00 92.00 193 ARG A O 1
ATOM 1397 N N . ARG A 1 194 ? -5.643 2.597 20.102 1.00 94.69 194 ARG A N 1
ATOM 1398 C CA . ARG A 1 194 ? -6.492 3.295 21.072 1.00 94.69 194 ARG A CA 1
ATOM 1399 C C . ARG A 1 194 ? -6.606 2.522 22.388 1.00 94.69 194 ARG A C 1
ATOM 1401 O O . ARG A 1 194 ? -6.649 3.175 23.440 1.00 94.69 194 ARG A O 1
ATOM 1408 N N . ALA A 1 195 ? -6.654 1.193 22.345 1.00 91.88 195 ALA A N 1
ATOM 1409 C CA . ALA A 1 195 ? -6.693 0.319 23.513 1.00 91.88 195 ALA A CA 1
ATOM 1410 C C . ALA A 1 195 ? -5.347 0.303 24.258 1.00 91.88 195 ALA A C 1
ATOM 1412 O O . ALA A 1 195 ? -5.326 0.448 25.482 1.00 91.88 195 ALA A O 1
ATOM 1413 N N . GLU A 1 196 ? -4.216 0.260 23.546 1.00 91.50 196 GLU A N 1
ATOM 1414 C CA . GLU A 1 196 ? -2.877 0.420 24.139 1.00 91.50 196 GLU A CA 1
ATOM 1415 C C . GLU A 1 196 ? -2.763 1.723 24.941 1.00 91.50 196 GLU A C 1
ATOM 1417 O O . GLU A 1 196 ? -2.349 1.724 26.105 1.00 91.50 196 GLU A O 1
ATOM 1422 N N . LEU A 1 197 ? -3.196 2.838 24.341 1.00 92.19 197 LEU A N 1
ATOM 1423 C CA . LEU A 1 197 ? -3.209 4.149 24.991 1.00 92.19 197 LEU A CA 1
ATOM 1424 C C . LEU A 1 197 ? -4.171 4.190 26.185 1.00 92.19 197 LEU A C 1
ATOM 1426 O O . LEU A 1 197 ? -3.871 4.843 27.186 1.00 92.19 197 LEU A O 1
ATOM 1430 N N . ALA A 1 198 ? -5.305 3.482 26.122 1.00 89.44 198 ALA A N 1
ATOM 1431 C CA . ALA A 1 198 ? -6.181 3.322 27.280 1.00 89.44 198 ALA A CA 1
ATOM 1432 C C . ALA A 1 198 ? -5.435 2.628 28.429 1.00 89.44 198 ALA A C 1
ATOM 1434 O O . ALA A 1 198 ? -5.467 3.123 29.553 1.00 89.44 198 ALA A O 1
ATOM 1435 N N . GLY A 1 199 ? -4.692 1.557 28.139 1.00 87.81 199 GLY A N 1
ATOM 143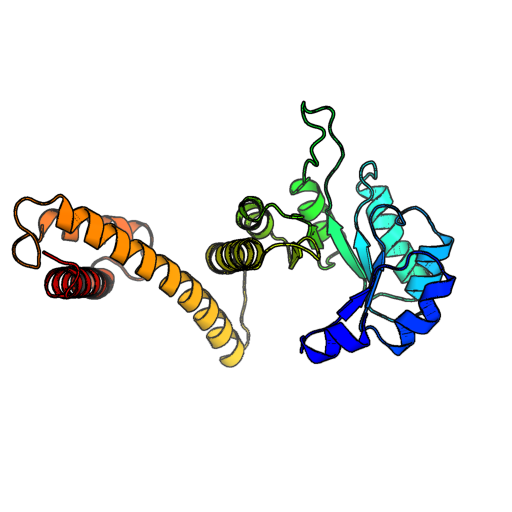6 C CA . GLY A 1 199 ? -3.848 0.863 29.113 1.00 87.81 199 GLY A CA 1
ATOM 1437 C C . GLY A 1 199 ? -2.785 1.770 29.744 1.00 87.81 199 GLY A C 1
ATOM 1438 O O . GLY A 1 199 ? -2.598 1.739 30.960 1.00 87.81 199 GLY A O 1
ATOM 1439 N N . VAL A 1 200 ? -2.132 2.631 28.952 1.00 89.75 200 VAL A N 1
ATOM 1440 C CA . VAL A 1 200 ? -1.203 3.657 29.469 1.00 89.75 200 VAL A CA 1
ATOM 1441 C C . VAL A 1 200 ? -1.920 4.588 30.447 1.00 89.75 200 VAL A C 1
ATOM 1443 O O . VAL A 1 200 ? -1.456 4.771 31.570 1.00 89.75 200 VAL A O 1
ATOM 1446 N N . VAL A 1 201 ? -3.079 5.134 30.063 1.00 89.12 201 VAL A N 1
ATOM 1447 C CA . VAL A 1 201 ? -3.879 6.011 30.934 1.00 89.12 201 VAL A CA 1
ATOM 1448 C C . VAL A 1 201 ? -4.265 5.296 32.229 1.00 89.12 201 VAL A C 1
ATOM 1450 O O . VAL A 1 201 ? -4.173 5.891 33.298 1.00 89.12 201 VAL A O 1
ATOM 1453 N N . GLN A 1 202 ? -4.657 4.024 32.157 1.00 87.12 202 GLN A N 1
ATOM 1454 C CA . GLN A 1 202 ? -5.032 3.236 33.329 1.00 87.12 202 GLN A CA 1
ATOM 1455 C C . GLN A 1 202 ? -3.872 3.030 34.304 1.00 87.12 202 GLN A C 1
ATOM 1457 O O . GLN A 1 202 ? -4.091 3.067 35.512 1.00 87.12 202 GLN A O 1
ATOM 1462 N N . ARG A 1 203 ? -2.639 2.854 33.814 1.00 86.50 203 ARG A N 1
ATOM 1463 C CA . ARG A 1 203 ? -1.443 2.784 34.674 1.00 86.50 203 ARG A CA 1
ATOM 1464 C C . ARG A 1 203 ? -1.109 4.114 35.351 1.00 86.50 203 ARG A C 1
ATOM 1466 O O . ARG A 1 203 ? -0.549 4.105 36.437 1.00 86.50 203 ARG A O 1
ATOM 1473 N N . LEU A 1 204 ? -1.439 5.237 34.715 1.00 88.19 204 LEU A N 1
ATOM 1474 C CA . LEU A 1 204 ? -1.128 6.574 35.229 1.00 88.19 204 LEU A CA 1
ATOM 1475 C C . LEU A 1 204 ? -2.212 7.139 36.161 1.00 88.19 204 LEU A C 1
ATOM 1477 O O . LEU A 1 204 ? -1.934 8.054 36.933 1.00 88.19 204 LEU A O 1
ATOM 1481 N N . LYS A 1 205 ? -3.455 6.650 36.075 1.00 84.69 205 LYS A N 1
ATOM 1482 C CA . LYS A 1 205 ? -4.563 7.154 36.893 1.00 84.69 205 LYS A CA 1
ATOM 1483 C C . LYS A 1 205 ? -4.463 6.674 38.349 1.00 84.69 205 LYS A C 1
ATOM 1485 O O . LYS A 1 205 ? -4.211 5.493 38.573 1.00 84.69 205 LYS A O 1
ATOM 1490 N N . PRO A 1 206 ? -4.782 7.542 39.331 1.00 77.69 206 PRO A N 1
ATOM 1491 C CA . PRO A 1 206 ? -4.839 7.150 40.741 1.00 77.69 206 PRO A CA 1
ATOM 1492 C C . PRO A 1 206 ? -5.973 6.154 41.030 1.00 77.69 206 PRO A C 1
ATOM 1494 O O . PRO A 1 206 ? -5.835 5.302 41.900 1.00 77.69 206 PRO A O 1
ATOM 1497 N N . VAL A 1 207 ? -7.079 6.233 40.278 1.00 79.81 207 VAL A N 1
ATOM 1498 C CA . VAL A 1 207 ? -8.180 5.260 40.297 1.00 79.81 207 VAL A CA 1
ATOM 1499 C C . VAL A 1 207 ? -8.334 4.696 38.889 1.00 79.81 207 VAL A C 1
ATOM 1501 O O . VAL A 1 207 ? -8.611 5.439 37.945 1.00 79.81 207 VAL A O 1
ATOM 1504 N N . GLY A 1 208 ? -8.098 3.392 38.744 1.00 78.31 208 GLY A N 1
ATOM 1505 C CA . GLY A 1 208 ? -8.211 2.685 37.470 1.00 78.31 208 GLY A CA 1
ATOM 1506 C C . GLY A 1 208 ? -9.594 2.071 37.222 1.00 78.31 208 GLY A C 1
ATOM 1507 O O . GLY A 1 208 ? -10.510 2.211 38.030 1.00 78.31 208 GLY A O 1
ATOM 1508 N N . GLY A 1 209 ? -9.721 1.372 36.097 1.00 80.12 209 GLY A N 1
ATOM 1509 C CA . GLY A 1 209 ? -10.928 0.664 35.677 1.00 80.12 209 GLY A CA 1
ATOM 1510 C C . GLY A 1 209 ? -12.114 1.592 35.422 1.00 80.12 209 GLY A C 1
ATOM 1511 O O . GLY A 1 209 ? -11.961 2.787 35.137 1.00 80.12 209 GLY A O 1
ATOM 1512 N N . PHE A 1 210 ? -13.312 1.031 35.552 1.00 83.31 210 PHE A N 1
ATOM 1513 C CA . PHE A 1 210 ? -14.579 1.751 35.392 1.00 83.31 210 PHE A CA 1
ATOM 1514 C C . PHE A 1 210 ? -14.779 2.874 36.416 1.00 83.31 210 PHE A C 1
ATOM 1516 O O . PHE A 1 210 ? -15.346 3.914 36.083 1.00 83.31 210 PHE A O 1
ATOM 1523 N N . ALA A 1 211 ? -14.268 2.706 37.638 1.00 80.69 211 ALA A N 1
ATOM 1524 C CA . ALA A 1 211 ? -14.379 3.707 38.700 1.00 80.69 211 ALA A CA 1
ATOM 1525 C C . ALA A 1 211 ? -13.604 5.001 38.387 1.00 80.69 211 ALA A C 1
ATOM 1527 O O . ALA A 1 211 ? -13.936 6.064 38.902 1.00 80.69 211 ALA A O 1
ATOM 1528 N N . GLY A 1 212 ? -12.587 4.922 37.523 1.00 82.19 212 GLY A N 1
ATOM 1529 C CA . GLY A 1 212 ? -11.789 6.062 37.082 1.00 82.19 212 GLY A CA 1
ATOM 1530 C C . GLY A 1 212 ? -12.323 6.781 35.841 1.00 82.19 212 GLY A C 1
ATOM 1531 O O . GLY A 1 212 ? -11.571 7.557 35.239 1.00 82.19 212 GLY A O 1
ATOM 1532 N N . ARG A 1 213 ? -13.545 6.488 35.373 1.00 89.12 213 ARG A N 1
ATOM 1533 C CA . ARG A 1 213 ? -14.124 7.141 34.185 1.00 89.12 213 ARG A CA 1
ATOM 1534 C C . ARG A 1 213 ? -14.407 8.620 34.436 1.00 89.12 213 ARG A C 1
ATOM 1536 O O . ARG A 1 213 ? -14.795 9.027 35.524 1.00 89.12 213 ARG A O 1
ATOM 1543 N N . ASP A 1 214 ? -14.207 9.416 33.393 1.00 90.44 214 ASP A N 1
ATOM 1544 C CA . ASP A 1 214 ? -14.406 10.864 33.418 1.00 90.44 214 ASP A CA 1
ATOM 1545 C C . ASP A 1 214 ? -15.480 11.222 32.391 1.00 90.44 214 ASP A C 1
ATOM 1547 O O . ASP A 1 214 ? -15.208 11.379 31.198 1.00 90.44 214 ASP A O 1
ATOM 1551 N N . MET A 1 215 ? -16.721 11.317 32.866 1.00 92.38 215 MET A N 1
ATOM 1552 C CA . MET A 1 215 ? -17.883 11.523 32.002 1.00 92.38 215 MET A CA 1
ATOM 1553 C C . MET A 1 215 ? -17.865 12.883 31.297 1.00 92.38 215 MET A C 1
ATOM 1555 O O . MET A 1 215 ? -18.428 13.013 30.212 1.00 92.38 215 MET A O 1
ATOM 1559 N N . GLU A 1 216 ? -17.237 13.906 31.880 1.00 93.50 216 GLU A N 1
ATOM 1560 C CA . GLU A 1 216 ? -17.130 15.225 31.254 1.00 93.50 216 GLU A CA 1
ATOM 1561 C C . GLU A 1 216 ? -16.141 15.192 30.085 1.00 93.50 216 GLU A C 1
ATOM 1563 O O . GLU A 1 216 ? -16.452 15.660 28.980 1.00 93.50 216 GLU A O 1
ATOM 1568 N N . ARG A 1 217 ? -14.984 14.552 30.286 1.00 92.69 217 ARG A N 1
ATOM 1569 C CA . ARG A 1 217 ? -14.011 14.318 29.216 1.00 92.69 217 ARG A CA 1
ATOM 1570 C C . ARG A 1 217 ? -14.590 13.455 28.100 1.00 92.69 217 ARG A C 1
ATOM 1572 O O . ARG A 1 217 ? -14.360 13.750 26.929 1.00 92.69 217 ARG A O 1
ATOM 1579 N N . GLU A 1 218 ? -15.340 12.409 28.435 1.00 94.12 218 GLU A N 1
ATOM 1580 C CA . GLU A 1 218 ? -15.971 11.526 27.449 1.00 94.12 218 GLU A CA 1
ATOM 1581 C C . GLU A 1 218 ? -17.032 12.257 26.611 1.00 94.12 218 GLU A C 1
ATOM 1583 O O . GLU A 1 218 ? -17.018 12.155 25.383 1.00 94.12 218 GLU A O 1
ATOM 1588 N N . ARG A 1 219 ? -17.886 13.087 27.230 1.00 94.25 219 ARG A N 1
ATOM 1589 C CA . ARG A 1 219 ? -18.818 13.960 26.489 1.00 94.25 219 ARG A CA 1
ATOM 1590 C C . ARG A 1 219 ? -18.076 14.945 25.583 1.00 94.25 219 ARG A C 1
ATOM 1592 O O . ARG A 1 219 ? -18.456 15.126 24.426 1.00 94.25 219 ARG A O 1
ATOM 1599 N N . SER A 1 220 ? -16.997 15.550 26.081 1.00 95.62 220 SER A N 1
ATOM 1600 C CA . SER A 1 220 ? -16.167 16.492 25.317 1.00 95.62 220 SER A CA 1
ATOM 1601 C C . SER A 1 220 ? -15.489 15.826 24.115 1.00 95.62 220 SER A C 1
ATOM 1603 O O . SER A 1 220 ? -15.423 16.415 23.033 1.00 95.62 220 SER A O 1
ATOM 1605 N N . LEU A 1 221 ? -15.034 14.578 24.277 1.00 95.06 221 LEU A N 1
ATOM 1606 C CA . LEU A 1 221 ? -14.492 13.746 23.203 1.00 95.06 221 LEU A CA 1
ATOM 1607 C C . LEU A 1 221 ? -15.542 13.503 22.112 1.00 95.06 221 LEU A C 1
ATOM 1609 O O . LEU A 1 221 ? -15.271 13.779 20.944 1.00 95.06 221 LEU A O 1
ATOM 1613 N N . VAL A 1 222 ? -16.744 13.051 22.483 1.00 96.69 222 VAL A N 1
ATOM 1614 C CA . VAL A 1 222 ? -17.839 12.795 21.531 1.00 96.69 222 VAL A CA 1
ATOM 1615 C C . VAL A 1 222 ? -18.226 14.072 20.785 1.00 96.69 222 VAL A C 1
ATOM 1617 O O . VAL A 1 222 ? -18.341 14.056 19.561 1.00 96.69 222 VAL A O 1
ATOM 1620 N N . ALA A 1 223 ? -18.340 15.203 21.484 1.00 96.19 223 ALA A N 1
ATOM 1621 C CA . ALA A 1 223 ? -18.619 16.492 20.854 1.00 96.19 223 ALA A CA 1
ATOM 1622 C C . ALA A 1 223 ? -17.517 16.904 19.857 1.00 96.19 223 ALA A C 1
ATOM 1624 O O . ALA A 1 223 ? -17.806 17.449 18.790 1.00 96.19 223 ALA A O 1
ATOM 1625 N N . ALA A 1 224 ? -16.246 16.632 20.172 1.00 96.19 224 ALA A N 1
ATOM 1626 C CA . ALA A 1 224 ? -15.131 16.894 19.266 1.00 96.19 224 ALA A CA 1
ATOM 1627 C C . ALA A 1 224 ? -15.126 15.976 18.036 1.00 96.19 224 ALA A C 1
ATOM 1629 O O . ALA A 1 224 ? -14.782 16.430 16.942 1.00 96.19 224 ALA A O 1
ATOM 1630 N N . MET A 1 225 ? -15.523 14.714 18.196 1.00 96.31 225 MET A N 1
ATOM 1631 C CA . MET A 1 225 ? -15.676 13.776 17.084 1.00 96.31 225 MET A CA 1
ATOM 1632 C C . MET A 1 225 ? -16.867 14.141 16.197 1.00 96.31 225 MET A C 1
ATOM 1634 O O . MET A 1 225 ? -16.732 14.122 14.978 1.00 96.31 225 MET A O 1
ATOM 1638 N N . ALA A 1 226 ? -17.985 14.581 16.778 1.00 96.69 226 ALA A N 1
ATOM 1639 C CA . ALA A 1 226 ? -19.165 15.016 16.031 1.00 96.69 226 ALA A CA 1
ATOM 1640 C C . ALA A 1 226 ? -18.874 16.199 15.092 1.00 96.69 226 ALA A C 1
ATOM 1642 O O . ALA A 1 226 ? -19.431 16.261 14.001 1.00 96.69 226 ALA A O 1
ATOM 1643 N N . ARG A 1 227 ? -17.945 17.099 15.458 1.00 96.69 227 ARG A N 1
ATOM 1644 C CA . ARG A 1 227 ? -17.478 18.172 14.555 1.00 96.69 227 ARG A CA 1
ATOM 1645 C C . ARG A 1 227 ? -16.740 17.648 13.320 1.00 96.69 227 ARG A C 1
ATOM 1647 O O . ARG A 1 227 ? -16.751 18.311 12.292 1.00 96.69 227 ARG A O 1
ATOM 1654 N N . ARG A 1 228 ? -16.083 16.489 13.425 1.00 93.56 228 ARG A N 1
ATOM 1655 C CA . ARG A 1 228 ? -15.370 15.836 12.313 1.00 93.56 228 ARG A CA 1
ATOM 1656 C C . ARG A 1 228 ? -16.266 14.886 11.517 1.00 93.56 228 ARG A C 1
ATOM 1658 O O . ARG A 1 228 ? -16.068 14.745 10.319 1.00 93.56 228 ARG A O 1
ATOM 1665 N N . ALA A 1 229 ? -17.248 14.267 12.170 1.00 93.81 229 ALA A N 1
ATOM 1666 C CA . ALA A 1 229 ? -18.206 13.338 11.575 1.00 93.81 229 ALA A CA 1
ATOM 1667 C C . ALA A 1 229 ? -19.653 13.857 11.736 1.00 93.81 229 ALA A C 1
ATOM 1669 O O . ALA A 1 229 ? -20.450 13.262 12.472 1.00 93.81 229 ALA A O 1
ATOM 1670 N N . PRO A 1 230 ? -20.015 14.962 11.053 1.00 94.12 230 PRO A N 1
ATOM 1671 C CA . PRO A 1 230 ? -21.312 15.618 11.234 1.00 94.12 230 PRO A CA 1
ATOM 1672 C C . PRO A 1 230 ? -22.501 14.735 10.830 1.00 94.12 230 PRO A C 1
ATOM 1674 O O . PRO A 1 230 ? -23.572 14.861 11.412 1.00 94.12 230 PRO A O 1
ATOM 1677 N N . VAL A 1 231 ? -22.310 13.808 9.882 1.00 95.88 231 VAL A N 1
ATOM 1678 C CA . VAL A 1 231 ? -23.349 12.859 9.438 1.00 95.88 231 VAL A CA 1
ATOM 1679 C C . VAL A 1 231 ? -23.782 11.924 10.572 1.00 95.88 231 VAL A C 1
ATOM 1681 O O . VAL A 1 231 ? -24.968 11.626 10.722 1.00 95.88 231 VAL A O 1
ATOM 1684 N N . LEU A 1 232 ? -22.832 11.475 11.398 1.00 95.69 232 LEU A N 1
ATOM 1685 C CA . LEU A 1 232 ? -23.139 10.644 12.559 1.00 95.69 232 LEU A CA 1
ATOM 1686 C C . LEU A 1 232 ? -23.737 11.496 13.682 1.00 95.69 232 LEU A C 1
ATOM 1688 O O . LEU A 1 232 ? -24.778 11.134 14.235 1.00 95.69 232 LEU A O 1
ATOM 1692 N N . GLY A 1 233 ? -23.117 12.644 13.969 1.00 96.50 233 GLY A N 1
ATOM 1693 C CA . GLY A 1 233 ? -23.503 13.515 15.076 1.00 96.50 233 GLY A CA 1
ATOM 1694 C C . GLY A 1 233 ? -23.162 12.919 16.448 1.00 96.50 233 GLY A C 1
ATOM 1695 O O . GLY A 1 233 ? -22.711 11.779 16.564 1.00 96.50 233 GLY A O 1
ATOM 1696 N N . ALA A 1 234 ? -23.356 13.704 17.510 1.00 96.56 234 ALA A N 1
ATOM 1697 C CA . ALA A 1 234 ? -22.982 13.296 18.867 1.00 96.56 234 ALA A CA 1
ATOM 1698 C C . ALA A 1 234 ? -23.789 12.083 19.359 1.00 96.56 234 ALA A C 1
ATOM 1700 O O . ALA A 1 234 ? -23.209 11.160 19.927 1.00 96.56 234 ALA A O 1
ATOM 1701 N N . ASP A 1 235 ? -25.092 12.047 19.076 1.00 96.19 235 ASP A N 1
ATOM 1702 C CA . ASP A 1 235 ? -25.998 11.014 19.593 1.00 96.19 235 ASP A CA 1
ATOM 1703 C C . ASP A 1 235 ? -25.656 9.612 19.074 1.00 96.19 235 ASP A C 1
ATOM 1705 O O . ASP A 1 235 ? -25.716 8.645 19.829 1.00 96.19 235 ASP A O 1
ATOM 1709 N N . ARG A 1 236 ? -25.243 9.489 17.802 1.00 96.75 236 ARG A N 1
ATOM 1710 C CA . ARG A 1 236 ? -24.825 8.198 17.224 1.00 96.75 236 ARG A CA 1
ATOM 1711 C C . ARG A 1 236 ? -23.386 7.834 17.575 1.00 96.75 236 ARG A C 1
ATOM 1713 O O . ARG A 1 236 ? -23.066 6.654 17.666 1.00 96.75 236 ARG A O 1
ATOM 1720 N N . LEU A 1 237 ? -22.520 8.827 17.784 1.00 96.56 237 LEU A N 1
ATOM 1721 C CA . LEU A 1 237 ? -21.126 8.596 18.177 1.00 96.56 237 LEU A CA 1
ATOM 1722 C C . LEU A 1 237 ? -20.981 8.199 19.647 1.00 96.56 237 LEU A C 1
ATOM 1724 O O . LEU A 1 237 ? -20.080 7.432 19.973 1.00 96.56 237 LEU A O 1
ATOM 1728 N N . ALA A 1 238 ? -21.847 8.697 20.530 1.00 96.75 238 ALA A N 1
ATOM 1729 C CA . ALA A 1 238 ? -21.799 8.402 21.958 1.00 96.75 238 ALA A CA 1
ATOM 1730 C C . ALA A 1 238 ? -21.771 6.891 22.280 1.00 96.75 238 ALA A C 1
ATOM 1732 O O . ALA A 1 238 ? -20.831 6.470 22.958 1.00 96.75 238 ALA A O 1
ATOM 1733 N N . PRO A 1 239 ? -22.707 6.049 21.790 1.00 97.31 239 PRO A N 1
ATOM 1734 C CA . PRO A 1 239 ? -22.683 4.614 22.080 1.00 97.31 239 PRO A CA 1
ATOM 1735 C C . PRO A 1 239 ? -21.465 3.903 21.475 1.00 97.31 239 PRO A C 1
ATOM 1737 O O . PRO A 1 239 ? -20.900 3.023 22.121 1.00 97.31 239 PRO A O 1
ATOM 1740 N N . VAL A 1 240 ? -21.011 4.314 20.285 1.00 96.38 240 VAL A N 1
ATOM 1741 C CA . VAL A 1 240 ? -19.802 3.757 19.652 1.00 96.38 240 VAL A CA 1
ATOM 1742 C C . VAL A 1 240 ? -18.580 4.026 20.525 1.00 96.38 240 VAL A C 1
ATOM 1744 O O . VAL A 1 240 ? -17.826 3.113 20.853 1.00 96.38 240 VAL A O 1
ATOM 1747 N N . MET A 1 241 ? -18.405 5.273 20.962 1.00 95.69 241 MET A N 1
ATOM 1748 C CA . MET A 1 241 ? -17.265 5.643 21.795 1.00 95.69 241 MET A CA 1
ATOM 1749 C C . MET A 1 241 ? -17.331 5.034 23.188 1.00 95.69 241 MET A C 1
ATOM 1751 O O . MET A 1 241 ? -16.281 4.690 23.729 1.00 95.69 241 MET A O 1
ATOM 1755 N N . ASN A 1 242 ? -18.530 4.849 23.743 1.00 95.25 242 ASN A N 1
ATOM 1756 C CA . ASN A 1 242 ? -18.705 4.099 24.978 1.00 95.25 242 ASN A CA 1
ATOM 1757 C C . ASN A 1 242 ? -18.167 2.670 24.827 1.00 95.25 242 ASN A C 1
ATOM 1759 O O . ASN A 1 242 ? -17.312 2.270 25.610 1.00 95.25 242 ASN A O 1
ATOM 1763 N N . ALA A 1 243 ? -18.566 1.951 23.773 1.00 96.12 243 ALA A N 1
ATOM 1764 C CA . ALA A 1 243 ? -18.092 0.591 23.518 1.00 96.12 243 ALA A CA 1
ATOM 1765 C C . ALA A 1 243 ? -16.562 0.518 23.345 1.00 96.12 243 ALA A C 1
ATOM 1767 O O . ALA A 1 243 ? -15.915 -0.353 23.920 1.00 96.12 243 ALA A O 1
ATOM 1768 N N . VAL A 1 244 ? -15.959 1.469 22.618 1.00 95.31 244 VAL A N 1
ATOM 1769 C CA . VAL A 1 244 ? -14.494 1.539 22.447 1.00 95.31 244 VAL A CA 1
ATOM 1770 C C . VAL A 1 244 ? -13.776 1.774 23.780 1.00 95.31 244 VAL A C 1
ATOM 1772 O O . VAL A 1 244 ? -12.725 1.186 24.039 1.00 95.31 244 VAL A O 1
ATOM 1775 N N . ILE A 1 245 ? -14.316 2.646 24.636 1.00 93.38 245 ILE A N 1
ATOM 1776 C CA . ILE A 1 245 ? -13.744 2.919 25.960 1.00 93.38 245 ILE A CA 1
ATOM 1777 C C . ILE A 1 245 ? -13.849 1.678 26.844 1.00 93.38 245 ILE A C 1
ATOM 1779 O O . ILE A 1 245 ? -12.849 1.288 27.440 1.00 93.38 245 ILE A O 1
ATOM 1783 N N . GLU A 1 246 ? -15.024 1.054 26.905 1.00 94.19 246 GLU A N 1
ATOM 1784 C CA . GLU A 1 246 ? -15.279 -0.128 27.731 1.00 94.19 246 GLU A CA 1
ATOM 1785 C C . GLU A 1 246 ? -14.414 -1.316 27.315 1.00 94.19 246 GLU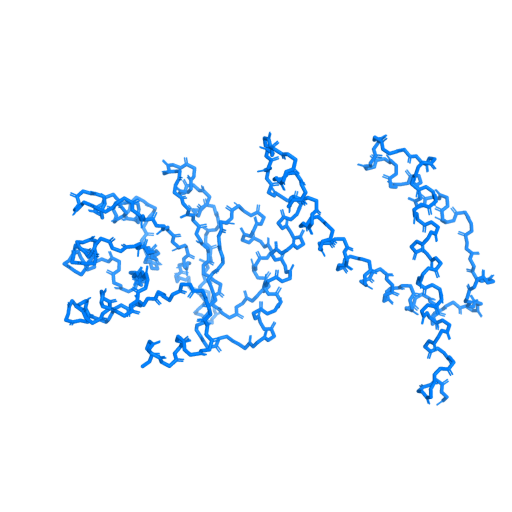 A C 1
ATOM 1787 O O . GLU A 1 246 ? -13.805 -1.942 28.177 1.00 94.19 246 GLU A O 1
ATOM 1792 N N . ALA A 1 247 ? -14.250 -1.559 26.011 1.00 93.44 247 ALA A N 1
ATOM 1793 C CA . ALA A 1 247 ? -13.339 -2.586 25.510 1.00 93.44 247 ALA A CA 1
ATOM 1794 C C . ALA A 1 247 ? -11.895 -2.365 26.001 1.00 93.44 247 ALA A C 1
ATOM 1796 O O . ALA A 1 247 ? -11.245 -3.291 26.485 1.00 93.44 247 ALA A O 1
ATOM 1797 N N . GLY A 1 248 ? -11.403 -1.122 25.948 1.00 91.50 248 GLY A N 1
ATOM 1798 C CA . GLY A 1 248 ? -10.073 -0.782 26.459 1.00 91.50 248 GLY A CA 1
ATOM 1799 C C . GLY A 1 248 ? -9.945 -0.894 27.984 1.00 91.50 248 GLY A C 1
ATOM 1800 O O . GLY A 1 248 ? -8.859 -1.191 28.482 1.00 91.50 248 GLY A O 1
ATOM 1801 N N . LEU A 1 249 ? -11.029 -0.654 28.731 1.00 90.69 249 LEU A N 1
ATOM 1802 C CA . LEU A 1 249 ? -11.066 -0.841 30.185 1.00 90.69 249 LEU A CA 1
ATOM 1803 C C . LEU A 1 249 ? -11.022 -2.325 30.556 1.00 90.69 249 LEU A C 1
ATOM 1805 O O . LEU A 1 249 ? -10.168 -2.695 31.359 1.00 90.69 249 LEU A O 1
ATOM 1809 N N . HIS A 1 250 ? -11.860 -3.157 29.931 1.00 91.25 250 HIS A N 1
ATOM 1810 C CA . HIS A 1 250 ? -11.856 -4.608 30.136 1.00 91.25 250 HIS A CA 1
ATOM 1811 C C . HIS A 1 250 ? -10.472 -5.203 29.859 1.00 91.25 250 HIS A C 1
ATOM 1813 O O . HIS A 1 250 ? -9.907 -5.868 30.722 1.00 91.25 250 HIS A O 1
ATOM 1819 N N . LEU A 1 251 ? -9.859 -4.861 28.720 1.00 90.12 251 LEU A N 1
ATOM 1820 C CA . LEU A 1 251 ? -8.518 -5.342 28.374 1.00 90.12 251 LEU A CA 1
ATOM 1821 C C . LEU A 1 251 ? -7.454 -4.927 29.407 1.00 90.12 251 LEU A C 1
ATOM 1823 O O . LEU A 1 251 ? -6.520 -5.674 29.701 1.00 90.12 251 LEU A O 1
ATOM 1827 N N . ALA A 1 252 ? -7.561 -3.717 29.961 1.00 87.06 252 ALA A N 1
ATOM 1828 C CA . ALA A 1 252 ? -6.638 -3.250 30.992 1.00 87.06 252 ALA A CA 1
ATOM 1829 C C . ALA A 1 252 ? -6.830 -3.985 32.330 1.00 87.06 252 ALA A C 1
ATOM 1831 O O . ALA A 1 252 ? -5.848 -4.211 33.037 1.00 87.06 252 ALA A O 1
ATOM 1832 N N . GLU A 1 253 ? -8.065 -4.346 32.681 1.00 87.94 253 GLU A N 1
ATOM 1833 C CA . GLU A 1 253 ? -8.386 -5.136 33.875 1.00 87.94 253 GLU A CA 1
ATOM 1834 C C . GLU A 1 253 ? -7.909 -6.588 33.731 1.00 87.94 253 GLU A C 1
ATOM 1836 O O . GLU A 1 253 ? -7.244 -7.096 34.634 1.00 87.94 253 GLU A O 1
ATOM 1841 N N . GLU A 1 254 ? -8.124 -7.216 32.573 1.00 87.88 254 GLU A N 1
ATOM 1842 C CA . GLU A 1 254 ? -7.618 -8.558 32.251 1.00 87.88 254 GLU A CA 1
ATOM 1843 C C . GLU A 1 254 ? -6.089 -8.637 32.369 1.00 87.88 254 GLU A C 1
ATOM 1845 O O . GLU A 1 254 ? -5.554 -9.536 33.017 1.00 87.88 254 GLU A O 1
ATOM 1850 N N . ARG A 1 255 ? -5.370 -7.648 31.818 1.00 84.62 255 ARG A N 1
ATOM 1851 C CA . ARG A 1 255 ? -3.901 -7.573 31.913 1.00 84.62 255 ARG A CA 1
ATOM 1852 C C . ARG A 1 255 ? -3.396 -7.396 33.348 1.00 84.62 255 ARG A C 1
ATOM 1854 O O . ARG A 1 255 ? -2.291 -7.833 33.643 1.00 84.62 255 ARG A O 1
ATOM 1861 N N . ARG A 1 256 ? -4.175 -6.768 34.237 1.00 78.69 256 ARG A N 1
ATOM 1862 C CA . ARG A 1 256 ? -3.840 -6.666 35.672 1.00 78.69 256 ARG A CA 1
ATOM 1863 C C . ARG A 1 256 ? -4.089 -7.972 36.425 1.00 78.69 256 ARG A C 1
ATOM 1865 O O . ARG A 1 256 ? -3.409 -8.223 37.409 1.00 78.69 256 ARG A O 1
ATOM 1872 N N . ALA A 1 257 ? -5.070 -8.764 35.996 1.00 76.19 257 ALA A N 1
ATOM 1873 C CA . ALA A 1 257 ? -5.423 -10.035 36.626 1.00 76.19 257 ALA A CA 1
ATOM 1874 C C . ALA A 1 257 ? -4.557 -11.224 36.153 1.00 76.19 257 ALA A C 1
ATOM 1876 O O . ALA A 1 257 ? -4.594 -12.287 36.772 1.00 76.19 257 ALA A O 1
ATOM 1877 N N . GLY A 1 258 ? -3.803 -11.066 35.058 1.00 70.38 258 GLY A N 1
ATOM 1878 C CA . GLY A 1 258 ? -2.909 -12.087 34.506 1.00 70.38 258 GLY A CA 1
ATOM 1879 C C . GLY A 1 258 ? -1.612 -12.308 35.311 1.00 70.38 258 GLY A C 1
ATOM 1880 O O . GLY A 1 258 ? -1.238 -11.469 36.129 1.00 70.38 258 GLY A O 1
ATOM 1881 N N . PRO A 1 259 ? -0.894 -13.425 35.067 1.00 55.78 259 PRO A N 1
ATOM 1882 C CA . PRO A 1 259 ? 0.275 -13.850 35.853 1.00 55.78 259 PRO A CA 1
ATOM 1883 C C . PRO A 1 259 ? 1.481 -12.892 35.810 1.00 55.78 259 PRO A C 1
ATOM 1885 O O . PRO A 1 259 ? 2.338 -12.981 36.683 1.00 55.78 259 PRO A O 1
ATOM 1888 N N . ASP A 1 260 ? 1.525 -11.957 34.857 1.00 55.44 260 ASP A N 1
ATOM 1889 C CA . ASP A 1 260 ? 2.582 -10.941 34.724 1.00 55.44 260 ASP A CA 1
ATOM 1890 C C . ASP A 1 260 ? 2.287 -9.640 35.514 1.00 55.44 260 ASP A C 1
ATOM 1892 O O . ASP A 1 260 ? 3.000 -8.646 35.377 1.00 55.44 260 ASP A O 1
ATOM 1896 N N . GLY A 1 261 ? 1.203 -9.609 36.302 1.00 48.81 261 GLY A N 1
ATOM 1897 C CA . GLY A 1 261 ? 0.685 -8.418 36.990 1.00 48.81 261 GLY A CA 1
ATOM 1898 C C . GLY A 1 261 ? 1.089 -8.232 38.462 1.00 48.81 261 GLY A C 1
ATOM 1899 O O . GLY A 1 261 ? 0.441 -7.433 39.142 1.00 48.81 261 GLY A O 1
ATOM 1900 N N . GLY A 1 262 ? 2.101 -8.956 38.961 1.00 40.25 262 GLY A N 1
ATOM 1901 C CA . GLY A 1 262 ? 2.598 -8.893 40.349 1.00 40.25 262 GLY A CA 1
ATOM 1902 C C . GLY A 1 262 ? 4.030 -8.390 40.467 1.00 40.25 262 GLY A C 1
ATOM 1903 O O . GLY A 1 262 ? 4.912 -9.024 39.851 1.00 40.25 262 GLY A O 1
#

InterPro domains:
  IPR002701 Chorismate mutase II, prokaryotic-type [PF01817] (177-249)
  IPR002701 Chorismate mutase II, prokaryotic-type [PS51168] (167-256)
  IPR002701 Chorismate mutase II, prokaryotic-type [SM00830] (177-255)
  IPR006218 DAHP synthetase I/KDSA [PF00793] (10-142)
  IPR013785 Aldolase-type TIM barrel [G3DSA:3.20.20.70] (1-163)
  IPR036263 Chorismate mutase type II superfamily [SSF48600] (167-245)
  IPR036979 Chorismate mutase domain superfamily [G3DSA:1.20.59.10] (164-257)
  IPR052899 Class-I DAHP synthase [PTHR43018] (4-147)